Protein AF-A0A952WWU0-F1 (afdb_monomer_lite)

pLDDT: mean 81.64, std 14.76, range [42.09, 95.62]

Secondary structure (DSSP, 8-state):
-HHHHHHHHHHHHHSSTHHHHHHHHHHHHHHHHHHHHHT-STTHHHHHHTTHHHHHHHHHHHHHHHH-HHHHHHHHHHHHHHHHHHHHTTGGGHHHHHHHHHHHHHHHHHHHHHHHHHHHHHHHHHTHHHHHHHHHH-HHHHHHHHHHHHHHHHHTT----HHHHHHHHHHHHHHHHS-HHHHHHHHHHHHHHHHHHHHHHHHHHHHHHHTTS--HHHHHTTTHHHHHHHHHHHHHHTSPPTTT-HHHHHHHHHHHHHHHHHHHHHHHHHHHHHHHHTS----S------------

Radius of gyration: 35.06 Å; chains: 1; bounding box: 90×46×114 Å

Structure (mmCIF, N/CA/C/O backbone):
data_AF-A0A952WWU0-F1
#
_entry.id   AF-A0A952WWU0-F1
#
loop_
_atom_site.group_PDB
_atom_site.id
_atom_site.type_symbol
_atom_site.label_atom_id
_atom_site.label_alt_id
_atom_site.label_comp_id
_atom_site.label_asym_id
_atom_site.label_entity_id
_atom_site.label_seq_id
_atom_site.pdbx_PDB_ins_code
_atom_site.Cartn_x
_atom_site.Cartn_y
_atom_site.Cartn_z
_atom_site.occupancy
_atom_site.B_iso_or_equiv
_atom_site.auth_seq_id
_atom_site.auth_comp_id
_atom_site.auth_asym_id
_atom_site.auth_atom_id
_atom_site.pdbx_PDB_model_num
ATOM 1 N N . MET A 1 1 ? -39.129 -33.040 -3.782 1.00 52.41 1 MET A N 1
ATOM 2 C CA . MET A 1 1 ? -39.643 -32.487 -2.502 1.00 52.41 1 MET A CA 1
ATOM 3 C C . MET A 1 1 ? -38.581 -32.286 -1.411 1.00 52.41 1 MET A C 1
ATOM 5 O O . MET A 1 1 ? -38.713 -31.320 -0.677 1.00 52.41 1 MET A O 1
ATOM 9 N N . LYS A 1 2 ? -37.507 -33.092 -1.305 1.00 50.97 2 LYS A N 1
ATOM 10 C CA . LYS A 1 2 ? -36.464 -32.909 -0.261 1.00 50.97 2 LYS A CA 1
ATOM 11 C C . LYS A 1 2 ? -35.637 -31.607 -0.365 1.00 50.97 2 LYS A C 1
ATOM 13 O O . LYS A 1 2 ? -35.232 -31.078 0.661 1.00 50.97 2 LYS A O 1
ATOM 18 N N . LEU A 1 3 ? -35.445 -31.051 -1.568 1.00 48.84 3 LEU A N 1
ATOM 19 C CA . LEU A 1 3 ? -34.667 -29.813 -1.764 1.00 48.84 3 LEU A CA 1
ATOM 20 C C . LEU A 1 3 ? -35.380 -28.540 -1.262 1.00 48.84 3 LEU A C 1
ATOM 22 O O . LEU A 1 3 ? -34.723 -27.608 -0.815 1.00 48.84 3 LEU A O 1
ATOM 26 N N . ILE A 1 4 ? -36.717 -28.513 -1.289 1.00 59.34 4 ILE A N 1
ATOM 27 C CA . ILE A 1 4 ? -37.510 -27.346 -0.860 1.00 59.34 4 ILE A CA 1
ATOM 28 C C . ILE A 1 4 ? -37.516 -27.235 0.673 1.00 59.34 4 ILE A C 1
ATOM 30 O O . ILE A 1 4 ? -37.377 -26.143 1.212 1.00 59.34 4 ILE A O 1
ATOM 34 N N . TYR A 1 5 ? -37.561 -28.367 1.384 1.00 50.16 5 TYR A N 1
ATOM 35 C CA . TYR A 1 5 ? -37.477 -28.389 2.849 1.00 50.16 5 TYR A CA 1
ATOM 36 C C . TYR A 1 5 ? -36.107 -27.941 3.377 1.00 50.16 5 TYR A C 1
ATOM 38 O O . TYR A 1 5 ? -36.038 -27.250 4.390 1.00 50.16 5 TYR A O 1
ATOM 46 N N . MET A 1 6 ? -35.019 -28.284 2.681 1.00 44.66 6 MET A N 1
ATOM 47 C CA . MET A 1 6 ? -33.673 -27.878 3.094 1.00 44.66 6 MET A CA 1
ATOM 48 C C . MET A 1 6 ? -33.429 -26.376 2.859 1.00 44.66 6 MET A C 1
ATOM 50 O O . MET A 1 6 ? -32.801 -25.724 3.689 1.00 44.66 6 MET A O 1
ATOM 54 N N . LEU A 1 7 ? -33.999 -25.805 1.789 1.00 46.69 7 LEU A N 1
ATOM 55 C CA . LEU A 1 7 ? -33.936 -24.367 1.507 1.00 46.69 7 LEU A CA 1
ATOM 56 C C . LEU A 1 7 ? -34.760 -23.541 2.516 1.00 46.69 7 LEU A C 1
ATOM 58 O O . LEU A 1 7 ? -34.307 -22.488 2.957 1.00 46.69 7 LEU A O 1
ATOM 62 N N . CYS A 1 8 ? -35.928 -24.037 2.944 1.00 49.06 8 CYS A N 1
ATOM 63 C CA . CYS A 1 8 ? -36.735 -23.369 3.969 1.00 49.06 8 CYS A CA 1
ATOM 64 C C . CYS A 1 8 ? -36.059 -23.367 5.348 1.00 49.06 8 CYS A C 1
ATOM 66 O O . CYS A 1 8 ? -36.091 -22.335 6.008 1.00 49.06 8 CYS A O 1
ATOM 68 N N . ILE A 1 9 ? -35.394 -24.457 5.758 1.00 51.62 9 ILE A N 1
ATOM 69 C CA . ILE A 1 9 ? -34.707 -24.528 7.063 1.00 51.62 9 ILE A CA 1
ATOM 70 C C . ILE A 1 9 ? -33.517 -23.556 7.125 1.00 51.62 9 ILE A C 1
ATOM 72 O O . ILE A 1 9 ? -33.336 -22.878 8.138 1.00 51.62 9 ILE A O 1
ATOM 76 N N . VAL A 1 10 ? -32.753 -23.418 6.033 1.00 50.47 10 VAL A N 1
ATOM 77 C CA . VAL A 1 10 ? -31.630 -22.466 5.952 1.00 50.47 10 VAL A CA 1
ATOM 78 C C . VAL A 1 10 ? -32.121 -21.011 5.929 1.00 50.47 10 VAL A C 1
ATOM 80 O O . VAL A 1 10 ? -31.519 -20.165 6.588 1.00 50.47 10 VAL A O 1
ATOM 83 N N . LEU A 1 11 ? -33.249 -20.712 5.267 1.00 45.00 11 LEU A N 1
ATOM 84 C CA . LEU A 1 11 ? -33.836 -19.364 5.302 1.00 45.00 11 LEU A CA 1
ATOM 85 C C . LEU A 1 11 ? -34.425 -18.995 6.674 1.00 45.00 11 LEU A C 1
ATOM 87 O O . LEU A 1 11 ? -34.313 -17.841 7.084 1.00 45.00 11 LEU A O 1
ATOM 91 N N . SER A 1 12 ? -35.005 -19.942 7.417 1.00 42.09 12 SER A N 1
ATOM 92 C CA . SER A 1 12 ? -35.522 -19.663 8.767 1.00 42.09 12 SER A CA 1
ATOM 93 C C . SER A 1 12 ? -34.429 -19.511 9.833 1.00 42.09 12 SER A C 1
ATOM 95 O O . SER A 1 12 ? -34.667 -18.848 10.841 1.00 42.09 12 SER A O 1
ATOM 97 N N . LEU A 1 13 ? -33.220 -20.049 9.618 1.00 44.47 13 LEU A N 1
ATOM 98 C CA . LEU A 1 13 ? -32.101 -19.860 10.554 1.00 44.47 13 LEU A CA 1
ATOM 99 C C . LEU A 1 13 ? -31.456 -18.467 10.453 1.00 44.47 13 LEU A C 1
ATOM 101 O O . LEU A 1 13 ? -30.936 -17.965 11.446 1.00 44.47 13 LEU A O 1
ATOM 105 N N . ALA A 1 14 ? -31.526 -17.808 9.292 1.00 46.69 14 ALA A N 1
ATOM 106 C CA . ALA A 1 14 ? -30.960 -16.469 9.109 1.00 46.69 14 ALA A CA 1
ATOM 107 C C . ALA A 1 14 ? -31.788 -15.358 9.790 1.00 46.69 14 ALA A C 1
ATOM 109 O O . ALA A 1 14 ? -31.247 -14.310 10.136 1.00 46.69 14 ALA A O 1
ATOM 110 N N . ALA A 1 15 ? -33.084 -15.585 10.032 1.00 46.72 15 ALA A N 1
ATOM 111 C CA . ALA A 1 15 ? -33.979 -14.588 10.626 1.00 46.72 15 ALA A CA 1
ATOM 112 C C . ALA A 1 15 ? -33.987 -14.580 12.171 1.00 46.72 15 ALA A C 1
ATOM 114 O O . ALA A 1 15 ? -34.469 -13.624 12.774 1.00 46.72 15 ALA A O 1
ATOM 115 N N . ALA A 1 16 ? -33.442 -15.614 12.824 1.00 45.78 16 ALA A N 1
ATOM 116 C CA . ALA A 1 16 ? -33.457 -15.752 14.287 1.00 45.78 16 ALA A CA 1
ATOM 117 C C . ALA A 1 16 ? -32.204 -15.191 14.996 1.00 45.78 16 ALA A C 1
ATOM 119 O O . ALA A 1 16 ? -32.162 -15.131 16.224 1.00 45.78 16 ALA A O 1
ATOM 120 N N . ALA A 1 17 ? -31.191 -14.740 14.248 1.00 49.94 17 ALA A N 1
ATOM 121 C CA . ALA A 1 17 ? -29.927 -14.267 14.811 1.00 49.94 17 ALA A CA 1
ATOM 122 C C . ALA A 1 17 ? -29.954 -12.918 15.578 1.00 49.94 17 ALA A C 1
ATOM 124 O O . ALA A 1 17 ? -29.130 -12.766 16.479 1.00 49.94 17 ALA A O 1
ATOM 125 N N . PRO A 1 18 ? -30.835 -11.923 15.323 1.00 51.84 18 PRO A N 1
ATOM 126 C CA . PRO A 1 18 ? -30.617 -10.593 15.905 1.00 51.84 18 PRO A CA 1
ATOM 127 C C . PRO A 1 18 ? -30.972 -10.488 17.399 1.00 51.84 18 PRO A C 1
ATOM 129 O O . PRO A 1 18 ? -30.470 -9.594 18.079 1.00 51.84 18 PRO A O 1
ATOM 132 N N . ALA A 1 19 ? -31.795 -11.391 17.944 1.00 53.88 19 ALA A N 1
ATOM 133 C CA . ALA A 1 19 ? -32.310 -11.250 19.310 1.00 53.88 19 ALA A CA 1
ATOM 134 C C . ALA A 1 19 ? -31.299 -11.639 20.408 1.00 53.88 19 ALA A C 1
ATOM 136 O O . ALA A 1 19 ? -31.341 -11.079 21.501 1.00 53.88 19 ALA A O 1
ATOM 137 N N . GLN A 1 20 ? -30.366 -12.558 20.133 1.00 53.44 20 GLN A N 1
ATOM 138 C CA . GLN A 1 20 ? -29.369 -13.001 21.124 1.00 53.44 20 GLN A CA 1
ATOM 139 C C . GLN A 1 20 ? -28.053 -12.209 21.070 1.00 53.44 20 GLN A C 1
ATOM 141 O O . GLN A 1 20 ? -27.262 -12.262 22.008 1.00 53.44 20 GLN A O 1
ATOM 146 N N . VAL A 1 21 ? -27.824 -11.426 20.012 1.00 55.47 21 VAL A N 1
ATOM 147 C CA . VAL A 1 21 ? -26.591 -10.634 19.845 1.00 55.47 21 VAL A CA 1
ATOM 148 C C . VAL A 1 21 ? -26.599 -9.378 20.724 1.00 55.47 21 VAL A C 1
ATOM 150 O O . VAL A 1 21 ? -25.548 -8.949 21.197 1.00 55.47 21 VAL A O 1
ATOM 153 N N . ALA A 1 22 ? -27.776 -8.811 21.004 1.00 59.28 22 ALA A N 1
ATOM 154 C CA . ALA A 1 22 ? -27.916 -7.575 21.773 1.00 59.28 22 ALA A CA 1
ATOM 155 C C . ALA A 1 22 ? -27.369 -7.643 23.220 1.00 59.28 22 ALA A C 1
ATOM 157 O O . ALA A 1 22 ? -26.571 -6.773 23.571 1.00 59.28 22 ALA A O 1
ATOM 158 N N . PRO A 1 23 ? -27.719 -8.636 24.069 1.00 65.62 23 PRO A N 1
ATOM 159 C CA . PRO A 1 23 ? -27.190 -8.693 25.437 1.00 65.62 23 PRO A CA 1
ATOM 160 C C . PRO A 1 23 ? -25.682 -8.985 25.472 1.00 65.62 23 PRO A C 1
ATOM 162 O O . PRO A 1 23 ? -24.961 -8.414 26.284 1.00 65.62 23 PRO A O 1
ATOM 165 N N . ILE A 1 24 ? -25.191 -9.800 24.536 1.00 61.09 24 ILE A N 1
ATOM 166 C CA . ILE A 1 24 ? -23.779 -10.191 24.445 1.00 61.09 24 ILE A CA 1
ATOM 167 C C . ILE A 1 24 ? -22.898 -9.006 24.017 1.00 61.09 24 ILE A C 1
ATOM 169 O O . ILE A 1 24 ? -21.803 -8.817 24.547 1.00 61.09 24 ILE A O 1
ATOM 173 N N . ALA A 1 25 ? -23.371 -8.181 23.077 1.00 68.81 25 ALA A N 1
ATOM 174 C CA . ALA A 1 25 ? -22.677 -6.959 22.671 1.00 68.81 25 ALA A CA 1
ATOM 175 C C . ALA A 1 25 ? -22.622 -5.929 23.809 1.00 68.81 25 ALA A C 1
ATOM 177 O O . ALA A 1 25 ? -21.636 -5.210 23.955 1.00 68.81 25 ALA A O 1
ATOM 178 N N . ARG A 1 26 ? -23.671 -5.896 24.633 1.00 76.38 26 ARG A N 1
ATOM 179 C CA . ARG A 1 26 ? -23.854 -4.937 25.717 1.00 76.38 26 ARG A CA 1
ATOM 180 C C . ARG A 1 26 ? -22.872 -5.150 26.878 1.00 76.38 26 ARG A C 1
ATOM 182 O O . ARG A 1 26 ? -22.314 -4.172 27.373 1.00 76.38 26 ARG A O 1
ATOM 189 N N . GLU A 1 27 ? -22.661 -6.399 27.286 1.00 80.50 27 GLU A N 1
ATOM 190 C CA . GLU A 1 27 ? -21.691 -6.781 28.327 1.00 80.50 27 GLU A CA 1
ATOM 191 C C . GLU A 1 27 ? -20.248 -6.602 27.833 1.00 80.50 27 GLU A C 1
ATOM 193 O O . GLU A 1 27 ? -19.427 -5.980 28.504 1.00 80.50 27 GLU A O 1
ATOM 198 N N . ALA A 1 28 ? -19.967 -7.019 26.592 1.00 73.88 28 ALA A N 1
ATOM 199 C CA . ALA A 1 28 ? -18.662 -6.818 25.963 1.00 73.88 28 ALA A CA 1
ATOM 200 C C . ALA A 1 28 ? -18.290 -5.331 25.845 1.00 73.88 28 ALA A C 1
ATOM 202 O O . ALA A 1 28 ? -17.144 -4.953 26.088 1.00 73.88 28 ALA A O 1
ATOM 203 N N . ALA A 1 29 ? -19.255 -4.476 25.489 1.00 78.12 29 ALA A N 1
ATOM 204 C CA . ALA A 1 29 ? -19.054 -3.033 25.436 1.00 78.12 29 ALA A CA 1
ATOM 205 C C . ALA A 1 29 ? -18.740 -2.454 26.822 1.00 78.12 29 ALA A C 1
ATOM 207 O O . ALA A 1 29 ? -17.862 -1.602 26.936 1.00 78.12 29 ALA A O 1
ATOM 208 N N . GLU A 1 30 ? -19.404 -2.922 27.884 1.00 84.69 30 GLU A N 1
ATOM 209 C CA . GLU A 1 30 ? -19.116 -2.474 29.250 1.00 84.69 30 GLU A CA 1
ATOM 210 C C . GLU A 1 30 ? -17.715 -2.877 29.713 1.00 84.69 30 GLU A C 1
ATOM 212 O O . GLU A 1 30 ? -16.991 -2.009 30.204 1.00 84.69 30 GLU A O 1
ATOM 217 N N . GLU A 1 31 ? -17.298 -4.125 29.478 1.00 84.56 31 GLU A N 1
ATOM 218 C CA . GLU A 1 31 ? -15.932 -4.579 29.770 1.00 84.56 31 GLU A CA 1
ATOM 219 C C . GLU A 1 31 ? -14.884 -3.768 28.999 1.00 84.56 31 GLU A C 1
ATOM 221 O O . GLU A 1 31 ? -13.850 -3.389 29.549 1.00 84.56 31 GLU A O 1
ATOM 226 N N . LEU A 1 32 ? -15.147 -3.470 27.723 1.00 76.81 32 LEU A N 1
ATOM 227 C CA . LEU A 1 32 ? -14.239 -2.707 26.868 1.00 76.81 32 LEU A CA 1
ATOM 228 C C . LEU A 1 32 ? -14.098 -1.257 27.323 1.00 76.81 32 LEU A C 1
ATOM 230 O O . LEU A 1 32 ? -12.991 -0.718 27.335 1.00 76.81 32 LEU A O 1
ATOM 234 N N . ILE A 1 33 ? -15.196 -0.625 27.733 1.00 80.56 33 ILE A N 1
ATOM 235 C CA . ILE A 1 33 ? -15.154 0.734 28.277 1.00 80.56 33 ILE A CA 1
ATOM 236 C C . ILE A 1 33 ? -14.480 0.748 29.638 1.00 80.56 33 ILE A C 1
ATOM 238 O O . ILE A 1 33 ? -13.691 1.647 29.915 1.00 80.56 33 ILE A O 1
ATOM 242 N N . GLU A 1 34 ? -14.755 -0.237 30.486 1.00 85.69 34 GLU A N 1
ATOM 243 C CA . GLU A 1 34 ? -14.089 -0.341 31.776 1.00 85.69 34 GLU A CA 1
ATOM 244 C C . GLU A 1 34 ? -12.584 -0.558 31.603 1.00 85.69 34 GLU A C 1
ATOM 246 O O . GLU A 1 34 ? -11.791 0.097 32.277 1.00 85.69 34 GLU A O 1
ATOM 251 N N . TRP A 1 35 ? -12.175 -1.381 30.635 1.00 83.38 35 TRP A N 1
ATOM 252 C CA . TRP A 1 35 ? -10.778 -1.513 30.240 1.00 83.38 35 TRP A CA 1
ATOM 253 C C . TRP A 1 35 ? -10.190 -0.172 29.767 1.00 83.38 35 TRP A C 1
ATOM 255 O O . TRP A 1 35 ? -9.136 0.223 30.263 1.00 83.38 35 TRP A O 1
ATOM 265 N N . MET A 1 36 ? -10.884 0.573 28.892 1.00 78.12 36 MET A N 1
ATOM 266 C CA . MET A 1 36 ? -10.443 1.900 28.423 1.00 78.12 36 MET A CA 1
ATOM 267 C C . MET A 1 36 ? -10.285 2.908 29.572 1.00 78.12 36 MET A C 1
ATOM 269 O O . MET A 1 36 ? -9.316 3.664 29.601 1.00 78.12 36 MET A O 1
ATOM 273 N N . LEU A 1 37 ? -11.208 2.906 30.537 1.00 81.81 37 LEU A N 1
ATOM 274 C CA . LEU A 1 37 ? -11.159 3.777 31.713 1.00 81.81 37 LEU A CA 1
ATOM 275 C C . LEU A 1 37 ? -10.029 3.377 32.673 1.00 81.81 37 LEU A C 1
ATOM 277 O O . LEU A 1 37 ? -9.351 4.250 33.213 1.00 81.81 37 LEU A O 1
ATOM 281 N N . ARG A 1 38 ? -9.784 2.070 32.852 1.00 85.50 38 ARG A N 1
ATOM 282 C CA . ARG A 1 38 ? -8.684 1.544 33.680 1.00 85.50 38 ARG A CA 1
ATOM 283 C C . ARG A 1 38 ? -7.304 1.848 33.105 1.00 85.50 38 ARG A C 1
ATOM 285 O O . ARG A 1 38 ? -6.360 1.953 33.879 1.00 85.50 38 ARG A O 1
ATOM 292 N N . GLN A 1 39 ? -7.177 2.017 31.788 1.00 81.25 39 GLN A N 1
ATOM 293 C CA . GLN A 1 39 ? -5.907 2.416 31.171 1.00 81.25 39 GLN A CA 1
ATOM 294 C C . GLN A 1 39 ? -5.469 3.849 31.538 1.00 81.25 39 GLN A C 1
ATOM 296 O O . GLN A 1 39 ? -4.306 4.160 31.330 1.00 81.25 39 GLN A O 1
ATOM 301 N N . GLY A 1 40 ? -6.340 4.672 32.152 1.00 57.53 40 GLY A N 1
ATOM 302 C CA . GLY A 1 40 ? -5.988 5.897 32.889 1.00 57.53 40 GLY A CA 1
ATOM 303 C C . GLY A 1 40 ? -5.392 7.048 32.060 1.00 57.53 40 GLY A C 1
ATOM 304 O O . GLY A 1 40 ? -4.390 6.889 31.381 1.00 57.53 40 GLY A O 1
ATOM 305 N N . GLY A 1 41 ? -5.969 8.255 32.156 1.00 65.00 41 GLY A N 1
ATOM 306 C CA . GLY A 1 41 ? -5.396 9.526 31.662 1.00 65.00 41 GLY A CA 1
ATOM 307 C C . GLY A 1 41 ? -5.274 9.681 30.137 1.00 65.00 41 GLY A C 1
ATOM 308 O O . GLY A 1 41 ? -5.856 10.600 29.573 1.00 65.00 41 GLY A O 1
ATOM 309 N N . ALA A 1 42 ? -4.584 8.766 29.455 1.00 69.75 42 ALA A N 1
ATOM 310 C CA . ALA A 1 42 ? -4.293 8.808 28.020 1.00 69.75 42 ALA A CA 1
ATOM 311 C C . ALA A 1 42 ? -5.538 8.685 27.123 1.00 69.75 42 ALA A C 1
ATOM 313 O O . ALA A 1 42 ? -5.507 9.087 25.965 1.00 69.75 42 ALA A O 1
ATOM 314 N N . HIS A 1 43 ? -6.633 8.132 27.651 1.00 73.62 43 HIS A N 1
ATOM 315 C CA . HIS A 1 43 ? -7.867 7.880 26.899 1.00 73.62 43 HIS A CA 1
ATOM 316 C C . HIS A 1 43 ? -9.096 8.599 27.463 1.00 73.62 43 HIS A C 1
ATOM 318 O O . HIS A 1 43 ? -10.173 8.512 26.876 1.00 73.62 43 HIS A O 1
ATOM 324 N N . ALA A 1 44 ? -8.961 9.318 28.582 1.00 76.38 44 ALA A N 1
ATOM 325 C CA . ALA A 1 44 ? -10.090 9.981 29.233 1.00 76.38 44 ALA A CA 1
ATOM 326 C C . ALA A 1 44 ? -10.696 11.081 28.345 1.00 76.38 44 ALA A C 1
ATOM 328 O O . ALA A 1 44 ? -11.915 11.124 28.167 1.00 76.38 44 ALA A O 1
ATOM 329 N N . ASP A 1 45 ? -9.849 11.902 27.718 1.00 82.00 45 ASP A N 1
ATOM 330 C CA . ASP A 1 45 ? -10.283 12.967 26.806 1.00 82.00 45 ASP A CA 1
ATOM 331 C C . ASP A 1 45 ? -10.943 12.414 25.538 1.00 82.00 45 ASP A C 1
ATOM 333 O O . ASP A 1 45 ? -11.941 12.955 25.061 1.00 82.00 45 ASP A O 1
ATOM 337 N N . ASP A 1 46 ? -10.436 11.305 25.001 1.00 79.19 46 ASP A N 1
ATOM 338 C CA . ASP A 1 46 ? -11.009 10.674 23.811 1.00 79.19 46 ASP A CA 1
ATOM 339 C C . ASP A 1 46 ? -12.361 10.016 24.107 1.00 79.19 46 ASP A C 1
ATOM 341 O O . ASP A 1 46 ? -13.291 10.124 23.306 1.00 79.19 46 ASP A O 1
ATOM 345 N N . VAL A 1 47 ? -12.516 9.396 25.281 1.00 79.38 47 VAL A N 1
ATOM 346 C CA . VAL A 1 47 ? -13.817 8.892 25.744 1.00 79.38 47 VAL A CA 1
ATOM 347 C C . VAL A 1 47 ? -14.789 10.051 25.971 1.00 79.38 47 VAL A C 1
ATOM 349 O O . VAL A 1 47 ? -15.949 9.956 25.576 1.00 79.38 47 VAL A O 1
ATOM 352 N N . ALA A 1 48 ? -14.340 11.175 26.536 1.00 82.81 48 ALA A N 1
ATOM 353 C CA . ALA A 1 48 ? -15.174 12.369 26.670 1.00 82.81 48 ALA A CA 1
ATOM 354 C C . ALA A 1 48 ? -15.630 12.900 25.298 1.00 82.81 48 ALA A C 1
ATOM 356 O O . ALA A 1 48 ? -16.812 13.192 25.114 1.00 82.81 48 ALA A O 1
ATOM 357 N N . ARG A 1 49 ? -14.733 12.930 24.301 1.00 83.94 49 ARG A N 1
ATOM 358 C CA . ARG A 1 49 ? -15.051 13.307 22.909 1.00 83.94 49 ARG A CA 1
ATOM 359 C C . ARG A 1 49 ? -16.030 12.357 22.223 1.00 83.94 49 ARG A C 1
ATOM 361 O O . ARG A 1 49 ? -16.738 12.785 21.318 1.00 83.94 49 ARG A O 1
ATOM 368 N N . LEU A 1 50 ? -16.089 11.099 22.650 1.00 82.94 50 LEU A N 1
ATOM 369 C CA . LEU A 1 50 ? -17.080 10.125 22.193 1.00 82.94 50 LEU A CA 1
ATOM 370 C C . LEU A 1 50 ? -18.454 10.298 22.859 1.00 82.94 50 LEU A C 1
ATOM 372 O O . LEU A 1 50 ? -19.349 9.512 22.574 1.00 82.94 50 LEU A O 1
ATOM 376 N N . GLY A 1 51 ? -18.649 11.297 23.726 1.00 86.56 51 GLY A N 1
ATOM 377 C CA . GLY A 1 51 ? -19.879 11.461 24.508 1.00 86.56 51 GLY A CA 1
ATOM 378 C C . GLY A 1 51 ? -19.839 10.724 25.849 1.00 86.56 51 GLY A C 1
ATOM 379 O O . GLY A 1 51 ? -20.878 10.344 26.388 1.00 86.56 51 GLY A O 1
ATOM 380 N N . GLY A 1 52 ? -18.640 10.485 26.385 1.00 86.50 52 GLY A N 1
ATOM 381 C CA . GLY A 1 52 ? -18.428 9.794 27.650 1.00 86.50 52 GLY A CA 1
ATOM 382 C C . GLY A 1 52 ? -18.711 8.292 27.565 1.00 86.50 52 GLY A C 1
ATOM 383 O O . GLY A 1 52 ? -18.649 7.669 26.506 1.00 86.50 52 GLY A O 1
ATOM 384 N N . ARG A 1 53 ? -19.037 7.690 28.714 1.00 85.25 53 ARG A N 1
ATOM 385 C CA . ARG A 1 53 ? -19.291 6.244 28.831 1.00 85.25 53 ARG A CA 1
ATOM 386 C C . ARG A 1 53 ? -20.483 5.782 27.985 1.00 85.25 53 ARG A C 1
ATOM 388 O O . ARG A 1 53 ? -20.424 4.698 27.415 1.00 85.25 53 ARG A O 1
ATOM 395 N N . SER A 1 54 ? -21.546 6.581 27.889 1.00 86.81 54 SER A N 1
ATOM 396 C CA . SER A 1 54 ? -22.732 6.248 27.090 1.00 86.81 54 SER A CA 1
ATOM 397 C C . SER A 1 54 ? -22.441 6.269 25.592 1.00 86.81 54 SER A C 1
ATOM 399 O O . SER A 1 54 ? -22.778 5.310 24.907 1.00 86.81 54 SER A O 1
ATOM 401 N N . GLY A 1 55 ? -21.768 7.307 25.089 1.00 86.75 55 GLY A N 1
ATOM 402 C CA . GLY A 1 55 ? -21.462 7.396 23.662 1.00 86.75 55 GLY A CA 1
ATOM 403 C C . GLY A 1 55 ? -20.374 6.412 23.210 1.00 86.75 55 GLY A C 1
ATOM 404 O O . GLY A 1 55 ? -20.483 5.829 22.133 1.00 86.75 55 GLY A O 1
ATOM 405 N N . ALA A 1 56 ? -19.384 6.113 24.063 1.00 86.06 56 ALA A N 1
ATOM 406 C CA . ALA A 1 56 ? -18.425 5.036 23.798 1.00 86.06 56 ALA A CA 1
ATOM 407 C C . ALA A 1 56 ? -19.113 3.661 23.720 1.00 86.06 56 ALA A C 1
ATOM 409 O O . ALA A 1 56 ? -18.795 2.862 22.841 1.00 86.06 56 ALA A O 1
ATOM 410 N N . ARG A 1 57 ? -20.089 3.397 24.599 1.00 88.88 57 ARG A N 1
ATOM 411 C CA . ARG A 1 57 ? -20.905 2.174 24.565 1.00 88.88 57 ARG A CA 1
ATOM 412 C C . ARG A 1 57 ? -21.684 2.049 23.274 1.00 88.88 57 ARG A C 1
ATOM 414 O O . ARG A 1 57 ? -21.600 1.016 22.622 1.00 88.88 57 ARG A O 1
ATOM 421 N N . GLU A 1 58 ? -22.412 3.096 22.916 1.00 90.44 58 GLU A N 1
ATOM 422 C CA . GLU A 1 58 ? -23.191 3.134 21.685 1.00 90.44 58 GLU A CA 1
ATOM 423 C C . GLU A 1 58 ? -22.294 2.888 20.469 1.00 90.44 58 GLU A C 1
ATOM 425 O O . GLU A 1 58 ? -22.605 2.029 19.652 1.00 90.44 58 GLU A O 1
ATOM 430 N N . ALA A 1 59 ? -21.126 3.533 20.403 1.00 89.25 59 ALA A N 1
ATOM 431 C CA . ALA A 1 59 ? -20.179 3.340 19.310 1.00 89.25 59 ALA A CA 1
ATOM 432 C C . ALA A 1 59 ? -19.645 1.89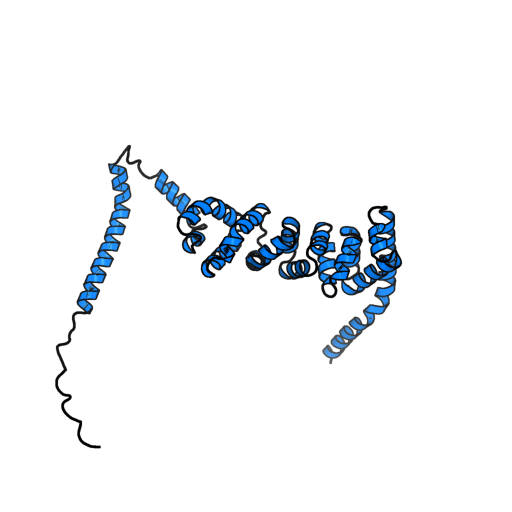8 19.222 1.00 89.25 59 ALA A C 1
ATOM 434 O O . ALA A 1 59 ? -19.540 1.353 18.122 1.00 89.25 59 ALA A O 1
ATOM 435 N N . VAL A 1 60 ? -19.325 1.254 20.352 1.00 89.75 60 VAL A N 1
ATOM 436 C CA . VAL A 1 60 ? -18.898 -0.159 20.361 1.00 89.75 60 VAL A CA 1
ATOM 437 C C . VAL A 1 60 ? -20.049 -1.085 19.968 1.00 89.75 60 VAL A C 1
ATOM 439 O O . VAL A 1 60 ? -19.834 -2.016 19.196 1.00 89.75 60 VAL A O 1
ATOM 442 N N . GLU A 1 61 ? -21.267 -0.841 20.455 1.00 89.88 61 GLU A N 1
ATOM 443 C CA . GLU A 1 61 ? -22.448 -1.638 20.110 1.00 89.88 61 GLU A CA 1
ATOM 444 C C . GLU A 1 61 ? -22.821 -1.498 18.624 1.00 89.88 61 GLU A C 1
ATOM 446 O O . GLU A 1 61 ? -23.096 -2.503 17.967 1.00 89.88 61 GLU A O 1
ATOM 451 N N . GLU A 1 62 ? -22.805 -0.281 18.074 1.00 90.56 62 GLU A N 1
ATOM 452 C CA . GLU A 1 62 ? -22.993 -0.021 16.640 1.00 90.56 62 GLU A CA 1
ATOM 453 C C . GLU A 1 62 ? -21.932 -0.746 15.814 1.00 90.56 62 GLU A C 1
ATOM 455 O O . GLU A 1 62 ? -22.259 -1.470 14.870 1.00 90.56 62 GLU A O 1
ATOM 460 N N . LEU A 1 63 ? -20.663 -0.621 16.207 1.00 90.50 63 LEU A N 1
ATOM 461 C CA . LEU A 1 63 ? -19.576 -1.275 15.499 1.00 90.50 63 LEU A CA 1
ATOM 462 C C . LEU A 1 63 ? -19.680 -2.801 15.574 1.00 90.50 63 LEU A C 1
ATOM 464 O O . LEU A 1 63 ? -19.477 -3.474 14.569 1.00 90.50 63 LEU A O 1
ATOM 468 N N . ALA A 1 64 ? -20.038 -3.362 16.728 1.00 90.31 64 ALA A N 1
ATOM 469 C CA . ALA A 1 64 ? -20.214 -4.800 16.894 1.00 90.31 64 ALA A CA 1
ATOM 470 C C . ALA A 1 64 ? -21.366 -5.348 16.037 1.00 90.31 64 ALA A C 1
ATOM 472 O O . ALA A 1 64 ? -21.261 -6.465 15.531 1.00 90.31 64 ALA A O 1
ATOM 473 N N . LYS A 1 65 ? -22.439 -4.570 15.828 1.00 89.94 65 LYS A N 1
ATOM 474 C CA . LYS A 1 65 ? -23.544 -4.938 14.923 1.00 89.94 65 LYS A CA 1
ATOM 475 C C . LYS A 1 65 ? -23.107 -4.976 13.459 1.00 89.94 65 LYS A C 1
ATOM 477 O O . LYS A 1 65 ? -23.568 -5.834 12.716 1.00 89.94 65 LYS A O 1
ATOM 482 N N . VAL A 1 66 ? -22.246 -4.043 13.052 1.00 90.75 66 VAL A N 1
ATOM 483 C CA . VAL A 1 66 ? -21.862 -3.841 11.646 1.00 90.75 66 VAL A CA 1
ATOM 484 C C . VAL A 1 66 ? -20.637 -4.676 11.249 1.00 90.75 66 VAL A C 1
ATOM 486 O O . VAL A 1 66 ? -20.627 -5.290 10.187 1.00 90.75 66 VAL A O 1
ATOM 489 N N . ALA A 1 67 ? -19.616 -4.731 12.103 1.00 89.19 67 ALA A N 1
ATOM 490 C CA . ALA A 1 67 ? -18.330 -5.383 11.841 1.00 89.19 67 ALA A CA 1
ATOM 491 C C . ALA A 1 67 ? -18.144 -6.719 12.587 1.00 89.19 67 ALA A C 1
ATOM 493 O O . ALA A 1 67 ? -17.186 -7.445 12.323 1.00 89.19 67 ALA A O 1
ATOM 494 N N . GLY A 1 68 ? -19.041 -7.050 13.519 1.00 90.62 68 GLY A N 1
ATOM 495 C CA . GLY A 1 68 ? -18.916 -8.205 14.404 1.00 90.62 68 GLY A CA 1
ATOM 496 C C . GLY A 1 68 ? -18.151 -7.898 15.696 1.00 90.62 68 GLY A C 1
ATOM 497 O O . GLY A 1 68 ? -17.348 -6.964 15.779 1.00 90.62 68 GLY A O 1
ATOM 498 N N . ARG A 1 69 ? -18.399 -8.715 16.729 1.00 88.75 69 ARG A N 1
ATOM 499 C CA . ARG A 1 69 ? -17.825 -8.541 18.076 1.00 88.75 69 ARG A CA 1
ATOM 500 C C . ARG A 1 69 ? -16.296 -8.550 18.070 1.00 88.75 69 ARG A C 1
ATOM 502 O O . ARG A 1 69 ? -15.689 -7.677 18.678 1.00 88.75 69 ARG A O 1
ATOM 509 N N . GLU A 1 70 ? -15.684 -9.503 17.370 1.00 89.62 70 GLU A N 1
ATOM 510 C CA . GLU A 1 70 ? -14.222 -9.652 17.331 1.00 89.62 70 GLU A CA 1
ATOM 511 C C . GLU A 1 70 ? -13.532 -8.436 16.701 1.00 89.62 70 GLU A C 1
ATOM 513 O O . GLU A 1 70 ? -12.500 -7.979 17.192 1.00 89.62 70 GLU A O 1
ATOM 518 N N . ALA A 1 71 ? -14.122 -7.868 15.644 1.00 89.88 71 ALA A N 1
ATOM 519 C CA . ALA A 1 71 ? -13.591 -6.672 15.003 1.00 89.88 71 ALA A CA 1
ATOM 520 C C . ALA A 1 71 ? -13.719 -5.448 15.920 1.00 89.88 71 ALA A C 1
ATOM 522 O O . ALA A 1 71 ? -12.755 -4.701 16.070 1.00 89.88 71 ALA A O 1
ATOM 523 N N . ALA A 1 72 ? -14.869 -5.269 16.580 1.00 90.12 72 ALA A N 1
ATOM 524 C CA . ALA A 1 72 ? -15.077 -4.180 17.534 1.00 90.12 72 ALA A CA 1
ATOM 525 C C . ALA A 1 72 ? -14.115 -4.268 18.734 1.00 90.12 72 ALA A C 1
ATOM 527 O O . ALA A 1 72 ? -13.491 -3.274 19.110 1.00 90.12 72 ALA A O 1
ATOM 528 N N . GLU A 1 73 ? -13.926 -5.467 19.288 1.00 90.19 73 GLU A N 1
ATOM 529 C CA . GLU A 1 73 ? -12.947 -5.721 20.347 1.00 90.19 73 GLU A CA 1
ATOM 530 C C . GLU A 1 73 ? -11.518 -5.433 19.871 1.00 90.19 73 GLU A C 1
ATOM 532 O O . GLU A 1 73 ? -10.752 -4.771 20.573 1.00 90.19 73 GLU A O 1
ATOM 537 N N . GLY A 1 74 ? -11.170 -5.869 18.657 1.00 90.56 74 GLY A N 1
ATOM 538 C CA . GLY A 1 74 ? -9.882 -5.588 18.030 1.00 90.56 74 GLY A CA 1
ATOM 539 C C . GLY A 1 74 ? -9.625 -4.092 17.854 1.00 90.56 74 GLY A C 1
ATOM 540 O O . GLY A 1 74 ? -8.532 -3.625 18.173 1.00 90.56 74 GLY A O 1
ATOM 541 N N . VAL A 1 75 ? -10.633 -3.329 17.420 1.00 92.00 75 VAL A N 1
ATOM 542 C CA . VAL A 1 75 ? -10.552 -1.867 17.276 1.00 92.00 75 VAL A CA 1
ATOM 543 C C . VAL A 1 75 ? -10.266 -1.200 18.611 1.00 92.00 75 VAL A C 1
ATOM 545 O O . VAL A 1 75 ? -9.327 -0.416 18.716 1.00 92.00 75 VAL A O 1
ATOM 548 N N . VAL A 1 76 ? -11.023 -1.540 19.650 1.00 89.56 76 VAL A N 1
ATOM 549 C CA . VAL A 1 76 ? -10.857 -0.911 20.962 1.00 89.56 76 VAL A CA 1
ATOM 550 C C . VAL A 1 76 ? -9.539 -1.320 21.619 1.00 89.56 76 VAL A C 1
ATOM 552 O O . VAL A 1 76 ? -8.805 -0.456 22.090 1.00 89.56 76 VAL A O 1
ATOM 555 N N . ARG A 1 77 ? -9.202 -2.616 21.635 1.00 89.69 77 ARG A N 1
ATOM 556 C CA . ARG A 1 77 ? -8.001 -3.106 22.331 1.00 89.69 77 ARG A CA 1
ATOM 557 C C . ARG A 1 77 ? -6.703 -2.758 21.613 1.00 89.69 77 ARG A C 1
ATOM 559 O O . ARG A 1 77 ? -5.695 -2.545 22.278 1.00 89.69 77 ARG A O 1
ATOM 566 N N . ARG A 1 78 ? -6.696 -2.745 20.274 1.00 90.50 78 ARG A N 1
ATOM 567 C CA . ARG A 1 78 ? -5.472 -2.517 19.481 1.00 90.50 78 ARG A CA 1
ATOM 568 C C . ARG A 1 78 ? -5.350 -1.094 18.941 1.00 90.50 78 ARG A C 1
ATOM 570 O O . ARG A 1 78 ? -4.230 -0.661 18.686 1.00 90.50 78 ARG A O 1
ATOM 577 N N . GLY A 1 79 ? -6.468 -0.399 18.732 1.00 86.31 79 GLY A N 1
ATOM 578 C CA . GLY A 1 79 ? -6.498 0.960 18.184 1.00 86.31 79 GLY A CA 1
ATOM 579 C C . GLY A 1 79 ? -6.955 2.044 19.161 1.00 86.31 79 GLY A C 1
ATOM 580 O O . GLY A 1 79 ? -6.650 3.219 18.959 1.00 86.31 79 GLY A O 1
ATOM 581 N N . GLY A 1 80 ? -7.649 1.675 20.237 1.00 88.19 80 GLY A N 1
ATOM 582 C CA . GLY A 1 80 ? -8.131 2.617 21.241 1.00 88.19 80 GLY A CA 1
ATOM 583 C C . GLY A 1 80 ? -9.345 3.450 20.792 1.00 88.19 80 GLY A C 1
ATOM 584 O O . GLY A 1 80 ? -9.916 3.236 19.717 1.00 88.19 80 GLY A O 1
ATOM 585 N N . PRO A 1 81 ? -9.766 4.425 21.615 1.00 85.69 81 PRO A N 1
ATOM 586 C CA . PRO A 1 81 ? -10.977 5.214 21.369 1.00 85.69 81 PRO A CA 1
ATOM 587 C C . PRO A 1 81 ? -10.877 6.111 20.127 1.00 85.69 81 PRO A C 1
ATOM 589 O O . PRO A 1 81 ? -11.866 6.293 19.414 1.00 85.69 81 PRO A O 1
ATOM 592 N N . GLY A 1 82 ? -9.680 6.608 19.801 1.00 87.50 82 GLY A N 1
ATOM 593 C CA . GLY A 1 82 ? -9.448 7.337 18.555 1.00 87.50 82 GLY A CA 1
ATOM 594 C C . GLY A 1 82 ? -9.688 6.480 17.306 1.00 87.50 82 GLY A C 1
ATOM 595 O O . GLY A 1 82 ? -10.181 6.995 16.304 1.00 87.50 82 GLY A O 1
ATOM 596 N N . ALA A 1 83 ? -9.369 5.180 17.343 1.00 90.94 83 ALA A N 1
ATOM 597 C CA . ALA A 1 83 ? -9.663 4.267 16.238 1.00 90.94 83 ALA A CA 1
ATOM 598 C C . ALA A 1 83 ? -11.165 4.002 16.116 1.00 90.94 83 ALA A C 1
ATOM 600 O O . ALA A 1 83 ? -11.699 4.013 15.011 1.00 90.94 83 ALA A O 1
ATOM 601 N N . LEU A 1 84 ? -11.855 3.820 17.247 1.00 91.19 84 LEU A N 1
ATOM 602 C CA . LEU A 1 84 ? -13.304 3.615 17.280 1.00 91.19 84 LEU A CA 1
ATOM 603 C C . LEU A 1 84 ? -14.049 4.783 16.623 1.00 91.19 84 LEU A C 1
ATOM 605 O O . LEU A 1 84 ? -14.922 4.569 15.783 1.00 91.19 84 LEU A O 1
ATOM 609 N N . ARG A 1 85 ? -13.657 6.018 16.957 1.00 91.00 85 ARG A N 1
ATOM 610 C CA . ARG A 1 85 ? -14.200 7.222 16.322 1.00 91.00 85 ARG A CA 1
ATOM 611 C C . ARG A 1 85 ? -13.946 7.229 14.817 1.00 91.00 85 ARG A C 1
ATOM 613 O O . ARG A 1 85 ? -14.886 7.393 14.046 1.00 91.00 85 ARG A O 1
ATOM 620 N N . ALA A 1 86 ? -12.692 7.034 14.414 1.00 92.56 86 ALA A N 1
ATOM 621 C CA . ALA A 1 86 ? -12.309 7.097 13.010 1.00 92.56 86 ALA A CA 1
ATOM 622 C C . ALA A 1 86 ? -13.032 6.029 12.176 1.00 92.56 86 ALA A C 1
ATOM 624 O O . ALA A 1 86 ? -13.490 6.319 11.079 1.00 92.56 86 ALA A O 1
ATOM 625 N N . VAL A 1 87 ? -13.210 4.819 12.719 1.00 94.44 87 VAL A N 1
ATOM 626 C CA . VAL A 1 87 ? -13.967 3.743 12.067 1.00 94.44 87 VAL A CA 1
ATOM 627 C C . VAL A 1 87 ? -15.455 4.080 11.958 1.00 94.44 87 VAL A C 1
ATOM 629 O O . VAL A 1 87 ? -16.059 3.806 10.925 1.00 94.44 87 VAL A O 1
ATOM 632 N N . ARG A 1 88 ? -16.056 4.711 12.973 1.00 91.75 88 ARG A N 1
ATOM 633 C CA . ARG A 1 88 ? -17.463 5.145 12.925 1.00 91.75 88 ARG A CA 1
ATOM 634 C C . ARG A 1 88 ? -17.708 6.184 11.828 1.00 91.75 88 ARG A C 1
ATOM 636 O O . ARG A 1 88 ? -18.708 6.109 11.120 1.00 91.75 88 ARG A O 1
ATOM 643 N N . GLU A 1 89 ? -16.774 7.115 11.649 1.00 93.00 89 GLU A N 1
ATOM 644 C CA . GLU A 1 89 ? -16.833 8.149 10.604 1.00 93.00 89 GLU A CA 1
ATOM 645 C C . GLU A 1 89 ? -16.746 7.564 9.174 1.00 93.00 89 GLU A C 1
ATOM 647 O O . GLU A 1 89 ? -17.094 8.240 8.205 1.00 93.00 89 GLU A O 1
ATOM 652 N N . LEU A 1 90 ? -16.356 6.290 9.016 1.00 93.56 90 LEU A N 1
ATOM 653 C CA . LEU A 1 90 ? -16.331 5.604 7.720 1.00 93.56 90 LEU A CA 1
ATOM 654 C C . LEU A 1 90 ? -17.713 5.178 7.210 1.00 93.56 90 LEU A C 1
ATOM 656 O O . LEU A 1 90 ? -17.812 4.825 6.037 1.00 93.56 90 LEU A O 1
ATOM 660 N N . GLY A 1 91 ? -18.761 5.183 8.038 1.00 92.06 91 GLY A N 1
ATOM 661 C CA . GLY A 1 91 ? -20.109 4.780 7.624 1.00 92.06 91 GLY A CA 1
ATOM 662 C C . GLY A 1 91 ? -20.162 3.350 7.073 1.00 92.06 91 GLY A C 1
ATOM 663 O O . GLY A 1 91 ? -19.906 2.386 7.788 1.00 92.06 91 GLY A O 1
ATOM 664 N N . ASP A 1 92 ? -20.476 3.205 5.787 1.00 93.50 92 ASP A N 1
ATOM 665 C CA . ASP A 1 92 ? -20.577 1.923 5.075 1.00 93.50 92 ASP A CA 1
ATOM 666 C C . ASP A 1 92 ? -19.257 1.135 4.998 1.00 93.50 92 ASP A C 1
ATOM 668 O O . ASP A 1 92 ? -19.291 -0.086 4.883 1.00 93.50 92 ASP A O 1
ATOM 672 N N . LEU A 1 93 ? -18.107 1.809 5.114 1.00 94.62 93 LEU A N 1
ATOM 673 C CA . LEU A 1 93 ? -16.776 1.184 5.133 1.00 94.62 93 LEU A CA 1
ATOM 674 C C . LEU A 1 93 ? -16.287 0.837 6.551 1.00 94.62 93 LEU A C 1
ATOM 676 O O . LEU A 1 93 ? -15.135 0.431 6.733 1.00 94.62 93 LEU A O 1
ATOM 680 N N . ALA A 1 94 ? -17.134 1.006 7.573 1.00 94.12 94 ALA A N 1
ATOM 681 C CA . ALA A 1 94 ? -16.794 0.670 8.952 1.00 94.12 94 ALA A CA 1
ATOM 682 C C . ALA A 1 94 ? -16.364 -0.801 9.151 1.00 94.12 94 ALA A C 1
ATOM 684 O O . ALA A 1 94 ? -15.392 -1.005 9.880 1.00 94.12 94 ALA A O 1
ATOM 685 N N . PRO A 1 95 ? -16.978 -1.828 8.516 1.00 94.19 95 PRO A N 1
ATOM 686 C CA . PRO A 1 95 ? -16.501 -3.209 8.631 1.00 94.19 95 PRO A CA 1
ATOM 687 C C . PRO A 1 95 ? -15.051 -3.382 8.166 1.00 94.19 95 PRO A C 1
ATOM 689 O O . PRO A 1 95 ? -14.233 -3.985 8.865 1.00 94.19 95 PRO A O 1
ATOM 692 N N . GLU A 1 96 ? -14.704 -2.832 7.001 1.00 94.88 96 GLU A N 1
ATOM 693 C CA . GLU A 1 96 ? -13.358 -2.911 6.442 1.00 94.88 96 GLU A CA 1
ATOM 694 C C . GLU A 1 96 ? -12.353 -2.114 7.271 1.00 94.88 96 GLU A C 1
ATOM 696 O O . GLU A 1 96 ? -11.264 -2.617 7.546 1.00 94.88 96 GLU A O 1
ATOM 701 N N . GLY A 1 97 ? -12.725 -0.916 7.729 1.00 94.50 97 GLY A N 1
ATOM 702 C CA . GLY A 1 97 ? -11.899 -0.120 8.636 1.00 94.50 97 GLY A CA 1
ATOM 703 C C . GLY A 1 97 ? -11.652 -0.830 9.967 1.00 94.50 97 GLY A C 1
ATOM 704 O O . GLY A 1 97 ? -10.519 -0.877 10.445 1.00 94.50 97 GLY A O 1
ATOM 705 N N . ALA A 1 98 ? -12.682 -1.462 10.532 1.00 94.50 98 ALA A N 1
ATOM 706 C CA . ALA A 1 98 ? -12.562 -2.246 11.755 1.00 94.50 98 ALA A CA 1
ATOM 707 C C . ALA A 1 98 ? -11.633 -3.444 11.569 1.00 94.50 98 ALA A C 1
ATOM 709 O O . ALA A 1 98 ? -10.749 -3.672 12.391 1.00 94.50 98 ALA A O 1
ATOM 710 N N . ARG A 1 99 ? -11.777 -4.178 10.460 1.00 94.00 99 ARG A N 1
ATOM 711 C CA . ARG A 1 99 ? -10.893 -5.296 10.112 1.00 94.00 99 ARG A CA 1
ATOM 712 C C . ARG A 1 99 ? -9.446 -4.842 9.929 1.00 94.00 99 ARG A C 1
ATOM 714 O O . ARG A 1 99 ? -8.535 -5.540 10.376 1.00 94.00 99 ARG A O 1
ATOM 721 N N . LEU A 1 100 ? -9.235 -3.690 9.296 1.00 94.56 100 LEU A N 1
ATOM 722 C CA . LEU A 1 100 ? -7.923 -3.083 9.084 1.00 94.56 100 LEU A CA 1
ATOM 723 C C . LEU A 1 100 ? -7.252 -2.787 10.435 1.00 94.56 100 LEU A C 1
ATOM 725 O O . LEU A 1 100 ? -6.145 -3.263 10.690 1.00 94.56 100 LEU A O 1
ATOM 729 N N . VAL A 1 101 ? -7.940 -2.087 11.340 1.00 95.31 101 VAL A N 1
ATOM 730 C CA . VAL A 1 101 ? -7.428 -1.792 12.690 1.00 95.31 101 VAL A CA 1
ATOM 731 C C . VAL A 1 101 ? -7.230 -3.069 13.504 1.00 95.31 101 VAL A C 1
ATOM 733 O O . VAL A 1 101 ? -6.188 -3.243 14.132 1.00 95.31 101 VAL A O 1
ATOM 736 N N . ALA A 1 102 ? -8.194 -3.988 13.482 1.00 93.19 102 ALA A N 1
ATOM 737 C CA . ALA A 1 102 ? -8.093 -5.237 14.219 1.00 93.19 102 ALA A CA 1
ATOM 738 C C . ALA A 1 102 ? -6.887 -6.057 13.745 1.00 93.19 102 ALA A C 1
ATOM 740 O O . ALA A 1 102 ? -6.178 -6.608 14.576 1.00 93.19 102 ALA A O 1
ATOM 741 N N . SER A 1 103 ? -6.591 -6.093 12.446 1.00 93.06 103 SER A N 1
ATOM 742 C CA . SER A 1 103 ? -5.482 -6.892 11.903 1.00 93.06 103 SER A CA 1
ATOM 743 C C . SER A 1 103 ? -4.115 -6.225 12.088 1.00 93.06 103 SER A C 1
ATOM 745 O O . SER A 1 103 ? -3.139 -6.911 12.380 1.00 93.06 103 SER A O 1
ATOM 747 N N . HIS A 1 104 ? -4.047 -4.893 11.977 1.00 93.88 104 HIS A N 1
ATOM 748 C CA . HIS A 1 104 ? -2.784 -4.139 11.909 1.00 93.88 104 HIS A CA 1
ATOM 749 C C . HIS A 1 104 ? -2.505 -3.239 13.124 1.00 93.88 104 HIS A C 1
ATOM 751 O O . HIS A 1 104 ? -1.474 -2.564 13.180 1.00 93.88 104 HIS A O 1
ATOM 757 N N . GLY A 1 105 ? -3.414 -3.203 14.099 1.00 92.56 105 GLY A N 1
ATOM 758 C CA . GLY A 1 105 ? -3.278 -2.485 15.366 1.00 92.56 105 GLY A CA 1
ATOM 759 C C . GLY A 1 105 ? -2.960 -0.991 15.202 1.00 92.56 105 GLY A C 1
ATOM 760 O O . GLY A 1 105 ? -3.695 -0.291 14.495 1.00 92.56 105 GLY A O 1
ATOM 761 N N . PRO A 1 106 ? -1.873 -0.476 15.814 1.00 91.31 106 PRO A N 1
ATOM 762 C CA . PRO A 1 106 ? -1.509 0.940 15.727 1.00 91.31 106 PRO A CA 1
ATOM 763 C C . PRO A 1 106 ? -1.285 1.441 14.295 1.00 91.31 106 PRO A C 1
ATOM 765 O O . PRO A 1 106 ? -1.708 2.546 13.961 1.00 91.31 106 PRO A O 1
ATOM 768 N N . ARG A 1 107 ? -0.680 0.627 13.414 1.00 92.25 107 ARG A N 1
ATOM 769 C CA . ARG A 1 107 ? -0.490 1.003 12.000 1.00 92.25 107 ARG A CA 1
ATOM 770 C C . ARG A 1 107 ? -1.823 1.132 11.282 1.00 92.25 107 ARG A C 1
ATOM 772 O O . ARG A 1 107 ? -2.041 2.100 10.562 1.00 92.25 107 ARG A O 1
ATOM 779 N N . GLY A 1 108 ? -2.724 0.181 11.517 1.00 93.50 108 GLY A N 1
ATOM 780 C CA . GLY A 1 108 ? -4.053 0.233 10.926 1.00 93.50 108 GLY A CA 1
ATOM 781 C C . GLY A 1 108 ? -4.860 1.437 11.405 1.00 93.50 108 GLY A C 1
ATOM 782 O O . GLY A 1 108 ? -5.503 2.117 10.610 1.00 93.50 108 GLY A O 1
ATOM 783 N N . THR A 1 109 ? -4.743 1.756 12.693 1.00 93.75 109 THR A N 1
ATOM 784 C CA . THR A 1 109 ? -5.343 2.954 13.293 1.00 93.75 109 THR A CA 1
ATOM 785 C C . THR A 1 109 ? -4.847 4.224 12.622 1.00 93.75 109 THR A C 1
ATOM 787 O O . THR A 1 109 ? -5.659 5.051 12.216 1.00 93.75 109 THR A O 1
ATOM 790 N N . LEU A 1 110 ? -3.531 4.353 12.441 1.00 93.19 110 LEU A N 1
ATOM 791 C CA . LEU A 1 110 ? -2.921 5.503 11.781 1.00 93.19 110 LEU A CA 1
ATOM 792 C C . LEU A 1 110 ? -3.426 5.661 10.341 1.00 93.19 110 LEU A C 1
ATOM 794 O O . LEU A 1 110 ? -3.796 6.761 9.937 1.00 93.19 110 LEU A O 1
ATOM 798 N N . VAL A 1 111 ? -3.510 4.562 9.589 1.00 93.94 111 VAL A N 1
ATOM 799 C CA . VAL A 1 111 ? -3.998 4.563 8.201 1.00 93.94 111 VAL A CA 1
ATOM 800 C C . VAL A 1 111 ? -5.454 5.027 8.106 1.00 93.94 111 VAL A C 1
ATOM 802 O O . VAL A 1 111 ? -5.778 5.842 7.237 1.00 93.94 111 VAL A O 1
ATOM 805 N N . VAL A 1 112 ? -6.319 4.548 9.007 1.00 95.38 112 VAL A N 1
ATOM 806 C CA . VAL A 1 112 ? -7.734 4.948 9.059 1.00 95.38 112 VAL A CA 1
ATOM 807 C C . VAL A 1 112 ? -7.882 6.400 9.518 1.00 95.38 112 VAL A C 1
ATOM 809 O O . VAL A 1 112 ? -8.635 7.150 8.909 1.00 95.38 112 VAL A O 1
ATOM 812 N N . GLN A 1 113 ? -7.144 6.830 10.542 1.00 93.56 113 GLN A N 1
ATOM 813 C CA . GLN A 1 113 ? -7.230 8.197 11.066 1.00 93.56 113 GLN A CA 1
ATOM 814 C C . GLN A 1 113 ? -6.716 9.250 10.083 1.00 93.56 113 GLN A C 1
ATOM 816 O O . GLN A 1 113 ? -7.302 10.323 9.981 1.00 93.56 113 GLN A O 1
ATOM 821 N N . GLN A 1 114 ? -5.622 8.966 9.374 1.00 92.62 114 GLN A N 1
ATOM 822 C CA . GLN A 1 114 ? -4.993 9.952 8.495 1.00 92.62 114 GLN A CA 1
ATOM 823 C C . GLN A 1 114 ? -5.604 9.984 7.094 1.00 92.62 114 GLN A C 1
ATOM 825 O O . GLN A 1 114 ? -5.706 11.057 6.510 1.00 92.62 114 GLN A O 1
ATOM 830 N N . GLY A 1 115 ? -5.987 8.832 6.533 1.00 89.44 115 GLY A N 1
ATOM 831 C CA . GLY A 1 115 ? -6.514 8.773 5.164 1.00 89.44 115 GLY A CA 1
ATOM 832 C C . GLY A 1 115 ? -8.000 8.442 5.050 1.00 89.44 115 GLY A C 1
ATOM 833 O O . GLY A 1 115 ? -8.539 8.464 3.941 1.00 89.44 115 GLY A O 1
ATOM 834 N N . GLY A 1 116 ? -8.675 8.145 6.165 1.00 93.56 116 GLY A N 1
ATOM 835 C CA . GLY A 1 116 ? -10.121 7.952 6.218 1.00 93.56 116 GLY A CA 1
ATOM 836 C C . GLY A 1 116 ? -10.628 6.927 5.205 1.00 93.56 116 GLY A C 1
ATOM 837 O O . GLY A 1 116 ? -10.054 5.849 5.027 1.00 93.56 116 GLY A O 1
ATOM 838 N N . ARG A 1 117 ? -11.710 7.288 4.508 1.00 95.62 117 ARG A N 1
ATOM 839 C CA . ARG A 1 117 ? -12.374 6.429 3.515 1.00 95.62 117 ARG A CA 1
ATOM 840 C C . ARG A 1 117 ? -11.443 5.997 2.381 1.00 95.62 117 ARG A C 1
ATOM 842 O O . ARG A 1 117 ? -11.428 4.819 2.040 1.00 95.62 117 ARG A O 1
ATOM 849 N N . GLY A 1 118 ? -10.625 6.910 1.849 1.00 93.94 118 GLY A N 1
ATOM 850 C CA . GLY A 1 118 ? -9.732 6.614 0.722 1.00 93.94 118 GLY A CA 1
ATOM 851 C C . GLY A 1 118 ? -8.694 5.539 1.056 1.00 93.94 118 GLY A C 1
ATOM 852 O O . GLY A 1 118 ? -8.477 4.615 0.275 1.00 93.94 118 GLY A O 1
ATOM 853 N N . SER A 1 119 ? -8.110 5.593 2.255 1.00 94.38 119 SER A N 1
ATOM 854 C CA . SER A 1 119 ? -7.202 4.544 2.741 1.00 94.38 119 SER A CA 1
ATOM 855 C C . SER A 1 119 ? -7.883 3.181 2.868 1.00 94.38 119 SER A C 1
ATOM 857 O O . SER A 1 119 ? -7.292 2.154 2.532 1.00 94.38 119 SER A O 1
ATOM 859 N N . VAL A 1 120 ? -9.126 3.155 3.353 1.00 95.25 120 VAL A N 1
ATOM 860 C CA . VAL A 1 120 ? -9.880 1.910 3.555 1.00 95.25 120 VAL A CA 1
ATOM 861 C C . VAL A 1 120 ? -10.301 1.291 2.222 1.00 95.25 120 VAL A C 1
ATOM 863 O O . VAL A 1 120 ? -10.239 0.072 2.069 1.00 95.25 120 VAL A O 1
ATOM 866 N N . GLU A 1 121 ? -10.638 2.103 1.222 1.00 95.56 121 GLU A N 1
ATOM 867 C CA . GLU A 1 121 ? -10.885 1.632 -0.147 1.00 95.56 121 GLU A CA 1
ATOM 868 C C . GLU A 1 121 ? -9.628 1.019 -0.778 1.00 95.56 121 GLU A C 1
ATOM 870 O O . GLU A 1 121 ? -9.693 -0.044 -1.402 1.00 95.56 121 GLU A O 1
ATOM 875 N N . LEU A 1 122 ? -8.463 1.638 -0.569 1.00 94.38 122 LEU A N 1
ATOM 876 C CA . LEU A 1 122 ? -7.186 1.092 -1.028 1.00 94.38 122 LEU A CA 1
ATOM 877 C C . LEU A 1 122 ? -6.843 -0.225 -0.325 1.00 94.38 122 LEU A C 1
ATOM 879 O O . LEU A 1 122 ? -6.396 -1.161 -0.987 1.00 94.38 122 LEU A O 1
ATOM 883 N N . PHE A 1 123 ? -7.102 -0.335 0.980 1.00 94.31 123 PHE A N 1
ATOM 884 C CA . PHE A 1 123 ? -6.993 -1.600 1.709 1.00 94.31 123 PHE A CA 1
ATOM 885 C C . PHE A 1 123 ? -7.939 -2.664 1.145 1.00 94.31 123 PHE A C 1
ATOM 887 O O . PHE A 1 123 ? -7.520 -3.790 0.894 1.00 94.31 123 PHE A O 1
ATOM 894 N N . LYS A 1 124 ? -9.198 -2.315 0.872 1.00 93.44 124 LYS A N 1
ATOM 895 C CA . LYS A 1 124 ? -10.166 -3.234 0.263 1.00 93.44 124 LYS A CA 1
ATOM 896 C C . LYS A 1 124 ? -9.699 -3.741 -1.105 1.00 93.44 124 LYS A C 1
ATOM 898 O O . LYS A 1 124 ? -9.958 -4.892 -1.447 1.00 93.44 124 LYS A O 1
ATOM 903 N N . ARG A 1 125 ? -9.007 -2.898 -1.877 1.00 93.25 125 ARG A N 1
ATOM 904 C CA . ARG A 1 125 ? -8.527 -3.225 -3.226 1.00 93.25 125 ARG A CA 1
ATOM 905 C C . ARG A 1 125 ? -7.210 -4.003 -3.244 1.00 93.25 125 ARG A C 1
ATOM 907 O O . ARG A 1 125 ? -7.075 -4.929 -4.038 1.00 93.25 125 ARG A O 1
ATOM 914 N N . TYR A 1 126 ? -6.245 -3.622 -2.412 1.00 92.50 126 TYR A N 1
ATOM 915 C CA . TYR A 1 126 ? -4.869 -4.136 -2.471 1.00 92.50 126 TYR A CA 1
ATOM 916 C C . TYR A 1 126 ? -4.448 -4.943 -1.231 1.00 92.50 126 TYR A C 1
ATOM 918 O O . TYR A 1 126 ? -3.346 -5.486 -1.197 1.00 92.50 126 TYR A O 1
ATOM 926 N N . GLY A 1 127 ? -5.313 -5.054 -0.222 1.00 90.88 127 GLY A N 1
ATOM 927 C CA . GLY A 1 127 ? -5.080 -5.833 0.991 1.00 90.88 127 GLY A CA 1
ATOM 928 C C . GLY A 1 127 ? -4.009 -5.239 1.906 1.00 90.88 127 GLY A C 1
ATOM 929 O O . GLY A 1 127 ? -3.805 -4.025 1.968 1.00 90.88 127 GLY A O 1
ATOM 930 N N . ASP A 1 128 ? -3.312 -6.115 2.626 1.00 90.31 128 ASP A N 1
ATOM 931 C CA . ASP A 1 128 ? -2.326 -5.750 3.654 1.00 90.31 128 ASP A CA 1
ATOM 932 C C . ASP A 1 128 ? -1.161 -4.912 3.113 1.00 90.31 128 ASP A C 1
ATOM 934 O O . ASP A 1 128 ? -0.594 -4.079 3.822 1.00 90.31 128 ASP A O 1
ATOM 938 N N . GLU A 1 129 ? -0.844 -5.078 1.830 1.00 88.50 129 GLU A N 1
ATOM 939 C CA . GLU A 1 129 ? 0.203 -4.315 1.162 1.00 88.50 129 GLU A CA 1
ATOM 940 C C . GLU A 1 129 ? -0.130 -2.817 1.095 1.00 88.50 129 GLU A C 1
ATOM 942 O O . GL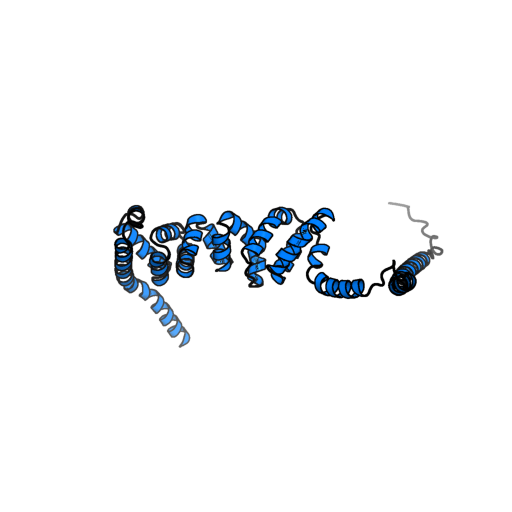U A 1 129 ? 0.752 -1.977 1.291 1.00 88.50 129 GLU A O 1
ATOM 947 N N . ALA A 1 130 ? -1.409 -2.463 0.916 1.00 91.69 130 ALA A N 1
ATOM 948 C CA . ALA A 1 130 ? -1.827 -1.067 0.986 1.00 91.69 130 ALA A CA 1
ATOM 949 C C . ALA A 1 130 ? -1.629 -0.481 2.382 1.00 91.69 130 ALA A C 1
ATOM 951 O O . ALA A 1 130 ? -1.168 0.652 2.486 1.00 91.69 130 ALA A O 1
ATOM 952 N N . VAL A 1 131 ? -1.914 -1.235 3.450 1.00 92.19 131 VAL A N 1
ATOM 953 C CA . VAL A 1 131 ? -1.715 -0.752 4.829 1.00 92.19 131 VAL A CA 1
ATOM 954 C C . VAL A 1 131 ? -0.251 -0.414 5.062 1.00 92.19 131 VAL A C 1
ATOM 956 O O . VAL A 1 131 ? 0.055 0.637 5.615 1.00 92.19 131 VAL A O 1
ATOM 959 N N . ARG A 1 132 ? 0.653 -1.279 4.598 1.00 90.56 132 ARG A N 1
ATOM 960 C CA . ARG A 1 132 ? 2.095 -1.070 4.726 1.00 90.56 132 ARG A CA 1
ATOM 961 C C . ARG A 1 132 ? 2.551 0.186 3.987 1.00 90.56 132 ARG A C 1
ATOM 963 O O . ARG A 1 132 ? 3.164 1.055 4.595 1.00 90.56 132 ARG A O 1
ATOM 970 N N . ILE A 1 133 ? 2.184 0.322 2.713 1.00 91.56 133 ILE A N 1
ATOM 971 C CA . ILE A 1 133 ? 2.552 1.488 1.897 1.00 91.56 133 ILE A CA 1
ATOM 972 C C . ILE A 1 133 ? 1.954 2.786 2.468 1.00 91.56 133 ILE A C 1
ATOM 974 O O . ILE A 1 133 ? 2.646 3.800 2.535 1.00 91.56 133 ILE A O 1
ATOM 978 N N . LEU A 1 134 ? 0.688 2.772 2.896 1.00 94.38 134 LEU A N 1
ATOM 979 C CA . LEU A 1 134 ? 0.020 3.944 3.472 1.00 94.38 134 LEU A CA 1
ATOM 980 C C . LEU A 1 134 ? 0.619 4.337 4.826 1.00 94.38 134 LEU A C 1
ATOM 982 O O . LEU A 1 134 ? 0.787 5.524 5.088 1.00 94.38 134 LEU A O 1
ATOM 986 N N . ALA A 1 135 ? 0.969 3.364 5.670 1.00 91.50 135 ALA A N 1
ATOM 987 C CA . ALA A 1 135 ? 1.598 3.628 6.962 1.00 91.50 135 ALA A CA 1
ATOM 988 C C . ALA A 1 135 ? 3.031 4.162 6.810 1.00 91.50 135 ALA A C 1
ATOM 990 O O . ALA A 1 135 ? 3.419 5.067 7.544 1.00 91.50 135 ALA A O 1
ATOM 991 N N . ASP A 1 136 ? 3.803 3.629 5.858 1.00 90.62 136 ASP A N 1
ATOM 992 C CA . ASP A 1 136 ? 5.207 4.008 5.671 1.00 90.62 136 ASP A CA 1
ATOM 993 C C . ASP A 1 136 ? 5.359 5.353 4.944 1.00 90.62 136 ASP A C 1
ATOM 995 O O . ASP A 1 136 ? 6.318 6.084 5.186 1.00 90.62 136 ASP A O 1
ATOM 999 N N . GLN A 1 137 ? 4.437 5.685 4.032 1.00 89.75 137 GLN A N 1
ATOM 1000 C CA . GLN A 1 137 ? 4.567 6.853 3.148 1.00 89.75 137 GLN A CA 1
ATOM 1001 C C . GLN A 1 137 ? 3.558 7.967 3.431 1.00 89.75 137 GLN A C 1
ATOM 1003 O O . GLN A 1 137 ? 3.675 9.055 2.866 1.00 89.75 137 GLN A O 1
ATOM 1008 N N . GLY A 1 138 ? 2.577 7.710 4.291 1.00 91.88 138 GLY A N 1
ATOM 1009 C CA . GLY A 1 138 ? 1.438 8.586 4.519 1.00 91.88 138 GLY A CA 1
ATOM 1010 C C . GLY A 1 138 ? 0.323 8.390 3.481 1.00 91.88 138 GLY A C 1
ATOM 1011 O O . GLY A 1 138 ? 0.537 7.787 2.419 1.00 91.88 138 GLY A O 1
ATOM 1012 N N . PRO A 1 139 ? -0.882 8.915 3.767 1.00 90.62 139 PRO A N 1
ATOM 1013 C CA . PRO A 1 139 ? -2.083 8.655 2.976 1.00 90.62 139 PRO A CA 1
ATOM 1014 C C . PRO A 1 139 ? -1.955 9.144 1.530 1.00 90.62 139 PRO A C 1
ATOM 1016 O O . PRO A 1 139 ? -2.231 8.385 0.607 1.00 90.62 139 PRO A O 1
ATOM 1019 N N . ASP A 1 140 ? -1.462 10.363 1.305 1.00 92.00 140 ASP A N 1
ATOM 1020 C CA . ASP A 1 140 ? -1.418 10.953 -0.039 1.00 92.00 140 ASP A CA 1
ATOM 1021 C C . ASP A 1 140 ? -0.360 10.306 -0.938 1.00 92.00 140 ASP A C 1
ATOM 1023 O O . ASP A 1 140 ? -0.636 9.915 -2.077 1.00 92.00 140 ASP A O 1
ATOM 1027 N N . ALA A 1 141 ? 0.874 10.186 -0.441 1.00 91.06 141 ALA A N 1
ATOM 1028 C CA . ALA A 1 141 ? 1.968 9.606 -1.213 1.00 91.06 141 ALA A CA 1
ATOM 1029 C C . ALA A 1 141 ? 1.770 8.096 -1.409 1.00 91.06 141 ALA A C 1
ATOM 1031 O O . ALA A 1 141 ? 2.035 7.583 -2.499 1.00 91.06 141 ALA A O 1
ATOM 1032 N N . GLY A 1 142 ? 1.263 7.400 -0.386 1.00 93.19 142 GLY A N 1
ATOM 1033 C CA . GLY A 1 142 ? 0.901 5.990 -0.472 1.00 93.19 142 GLY A CA 1
ATOM 1034 C C . GLY A 1 142 ? -0.236 5.748 -1.464 1.00 93.19 142 GLY A C 1
ATOM 1035 O O . GLY A 1 142 ? -0.106 4.885 -2.331 1.00 93.19 142 GLY A O 1
ATOM 1036 N N . ALA A 1 143 ? -1.302 6.556 -1.425 1.00 93.88 143 ALA A N 1
ATOM 1037 C CA . ALA A 1 143 ? -2.409 6.463 -2.376 1.00 93.88 143 ALA A CA 1
ATOM 1038 C C . ALA A 1 143 ? -1.956 6.690 -3.820 1.00 93.88 143 ALA A C 1
ATOM 1040 O O . ALA A 1 143 ? -2.332 5.928 -4.710 1.00 93.88 143 ALA A O 1
ATOM 1041 N N . ARG A 1 144 ? -1.105 7.694 -4.071 1.00 94.38 144 ARG A N 1
ATOM 1042 C CA . ARG A 1 144 ? -0.528 7.916 -5.407 1.00 94.38 144 ARG A CA 1
ATOM 1043 C C . ARG A 1 144 ? 0.266 6.703 -5.887 1.00 94.38 144 ARG A C 1
ATOM 1045 O O . ARG A 1 144 ? 0.073 6.270 -7.021 1.00 94.38 144 ARG A O 1
ATOM 1052 N N . LEU A 1 145 ? 1.123 6.137 -5.035 1.00 93.81 145 LEU A N 1
ATOM 1053 C CA . LEU A 1 145 ? 1.930 4.963 -5.378 1.00 93.81 145 LEU A CA 1
ATOM 1054 C C . LEU A 1 145 ? 1.045 3.748 -5.687 1.00 93.81 145 LEU A C 1
ATOM 1056 O O . LEU A 1 145 ? 1.241 3.093 -6.710 1.00 93.81 145 LEU A O 1
ATOM 1060 N N . LEU A 1 146 ? 0.042 3.480 -4.849 1.00 94.25 146 LEU A N 1
ATOM 1061 C CA . LEU A 1 146 ? -0.908 2.381 -5.033 1.00 94.25 146 LEU A CA 1
ATOM 1062 C C . LEU A 1 146 ? -1.774 2.562 -6.283 1.00 94.25 146 LEU A C 1
ATOM 1064 O O . LEU A 1 146 ? -2.015 1.602 -7.005 1.00 94.25 146 LEU A O 1
ATOM 1068 N N . ASN A 1 147 ? -2.198 3.781 -6.602 1.00 94.38 147 ASN A N 1
ATOM 1069 C CA . ASN A 1 147 ? -2.940 4.045 -7.836 1.00 94.38 147 ASN A CA 1
ATOM 1070 C C . ASN A 1 147 ? -2.069 3.893 -9.089 1.00 94.38 147 ASN A C 1
ATOM 1072 O O . ASN A 1 147 ? -2.575 3.528 -10.147 1.00 94.38 147 ASN A O 1
ATOM 1076 N N . PHE A 1 148 ? -0.766 4.157 -8.978 1.00 94.06 148 PHE A N 1
ATOM 1077 C CA . PHE A 1 148 ? 0.167 4.034 -10.093 1.00 94.06 148 PHE A CA 1
ATOM 1078 C C . PHE A 1 148 ? 0.626 2.586 -10.331 1.00 94.06 148 PHE A C 1
ATOM 1080 O O . PHE A 1 148 ? 0.639 2.126 -11.471 1.00 94.06 148 PHE A O 1
ATOM 1087 N N . ALA A 1 149 ? 1.015 1.871 -9.271 1.00 93.19 149 ALA A N 1
ATOM 1088 C CA . ALA A 1 149 ? 1.652 0.554 -9.360 1.00 93.19 149 ALA A CA 1
ATOM 1089 C C . ALA A 1 149 ? 0.919 -0.565 -8.605 1.00 93.19 149 ALA A C 1
ATOM 1091 O O . ALA A 1 149 ? 1.295 -1.725 -8.753 1.00 93.19 149 ALA A O 1
ATOM 1092 N N . GLY A 1 150 ? -0.118 -0.264 -7.820 1.00 91.75 150 GLY A N 1
ATOM 1093 C CA . GLY A 1 150 ? -0.782 -1.238 -6.946 1.00 91.75 150 GLY A CA 1
ATOM 1094 C C . GLY A 1 150 ? -1.344 -2.442 -7.696 1.00 91.75 150 GLY A C 1
ATOM 1095 O O . GLY A 1 150 ? -1.123 -3.569 -7.268 1.00 91.75 150 GLY A O 1
ATOM 1096 N N . ASP A 1 151 ? -1.973 -2.236 -8.859 1.00 92.19 151 ASP A N 1
ATOM 1097 C CA . ASP A 1 151 ? -2.473 -3.338 -9.698 1.00 92.19 151 ASP A CA 1
ATOM 1098 C C . ASP A 1 151 ? -1.338 -4.217 -10.262 1.00 92.19 151 ASP A C 1
ATOM 1100 O O . ASP A 1 151 ? -1.535 -5.409 -10.493 1.00 92.19 151 ASP A O 1
ATOM 1104 N N . ALA A 1 152 ? -0.159 -3.645 -10.518 1.00 89.81 152 ALA A N 1
ATOM 1105 C CA . ALA A 1 152 ? 0.997 -4.390 -11.015 1.00 89.81 152 ALA A CA 1
ATOM 1106 C C . ALA A 1 152 ? 1.661 -5.194 -9.883 1.00 89.81 152 ALA A C 1
ATOM 1108 O O . ALA A 1 152 ? 1.994 -6.365 -10.059 1.00 89.81 152 ALA A O 1
ATOM 1109 N N . LEU A 1 153 ? 1.796 -4.588 -8.701 1.00 88.31 153 LEU A N 1
ATOM 1110 C CA . LEU A 1 153 ? 2.372 -5.226 -7.516 1.00 88.31 153 LEU A CA 1
ATOM 1111 C C . LEU A 1 153 ? 1.477 -6.351 -6.979 1.00 88.31 153 LEU A C 1
ATOM 1113 O O . LEU A 1 153 ? 1.975 -7.440 -6.682 1.00 88.31 153 LEU A O 1
ATOM 1117 N N . SER A 1 154 ? 0.160 -6.123 -6.924 1.00 87.31 154 SER A N 1
ATOM 1118 C CA . SER A 1 154 ? -0.812 -7.097 -6.413 1.00 87.31 154 SER A CA 1
ATOM 1119 C C . SER A 1 154 ? -0.882 -8.356 -7.278 1.00 87.31 154 SER A C 1
ATOM 1121 O O . SER A 1 154 ? -0.856 -9.463 -6.742 1.00 87.31 154 SER A O 1
ATOM 1123 N N . ARG A 1 155 ? -0.875 -8.217 -8.613 1.00 85.19 155 ARG A N 1
ATOM 1124 C CA . ARG A 1 155 ? -0.905 -9.353 -9.555 1.00 85.19 155 ARG A CA 1
ATOM 1125 C C . ARG A 1 155 ? 0.255 -10.326 -9.378 1.00 85.19 155 ARG A C 1
ATOM 1127 O O . ARG A 1 155 ? 0.086 -11.518 -9.614 1.00 85.19 155 ARG A O 1
ATOM 1134 N N . HIS A 1 156 ? 1.423 -9.825 -8.991 1.00 81.69 156 HIS A N 1
ATOM 1135 C CA . HIS A 1 156 ? 2.632 -10.635 -8.856 1.00 81.69 156 HIS A CA 1
ATOM 1136 C C . HIS A 1 156 ? 2.966 -10.978 -7.398 1.00 81.69 156 HIS A C 1
ATOM 1138 O O . HIS A 1 156 ? 4.009 -11.584 -7.146 1.00 81.69 156 HIS A O 1
ATOM 1144 N N . GLY A 1 157 ? 2.103 -10.599 -6.445 1.00 80.38 157 GLY A N 1
ATOM 1145 C CA . GLY A 1 157 ? 2.317 -10.826 -5.014 1.00 80.38 157 GLY A CA 1
ATOM 1146 C C . GLY A 1 157 ? 3.624 -10.216 -4.506 1.00 80.38 157 GLY A C 1
ATOM 1147 O O . GLY A 1 157 ? 4.252 -10.764 -3.600 1.00 80.38 157 GLY A O 1
ATOM 1148 N N . ARG A 1 158 ? 4.094 -9.133 -5.140 1.00 82.50 158 ARG A N 1
ATOM 1149 C CA . ARG A 1 158 ? 5.374 -8.510 -4.803 1.00 82.50 158 ARG A CA 1
ATOM 1150 C C . ARG A 1 158 ? 5.165 -7.404 -3.786 1.00 82.50 158 ARG A C 1
ATOM 1152 O O . ARG A 1 158 ? 4.323 -6.530 -3.948 1.00 82.50 158 ARG A O 1
ATOM 1159 N N . VAL A 1 159 ? 6.004 -7.461 -2.766 1.00 86.12 159 VAL A N 1
ATOM 1160 C CA . VAL A 1 159 ? 6.027 -6.577 -1.608 1.00 86.12 159 VAL A CA 1
ATOM 1161 C C . VAL A 1 159 ? 7.284 -5.721 -1.761 1.00 86.12 159 VAL A C 1
ATOM 1163 O O . VAL A 1 159 ? 8.388 -6.255 -1.694 1.00 86.12 159 VAL A O 1
ATOM 1166 N N . LEU A 1 160 ? 7.137 -4.418 -2.030 1.00 89.75 160 LEU A N 1
ATOM 1167 C CA . LEU A 1 160 ? 8.292 -3.515 -2.200 1.00 89.75 160 LEU A CA 1
ATOM 1168 C C . LEU A 1 160 ? 8.895 -3.130 -0.847 1.00 89.75 160 LEU A C 1
ATOM 1170 O O . LEU A 1 160 ? 8.160 -2.730 0.058 1.00 89.75 160 LEU A O 1
ATOM 1174 N N . SER A 1 161 ? 10.210 -3.186 -0.670 1.00 92.06 161 SER A N 1
ATOM 1175 C CA . SER A 1 161 ? 10.851 -2.632 0.532 1.00 92.06 161 SER A CA 1
ATOM 1176 C C . SER A 1 161 ? 10.632 -1.118 0.636 1.00 92.06 161 SER A C 1
ATOM 1178 O O . SER A 1 161 ? 10.249 -0.454 -0.329 1.00 92.06 161 SER A O 1
ATOM 1180 N N . ALA A 1 162 ? 10.897 -0.543 1.810 1.00 89.81 162 ALA A N 1
ATOM 1181 C CA . ALA A 1 162 ? 10.840 0.907 1.993 1.00 89.81 162 ALA A CA 1
ATOM 1182 C C . ALA A 1 162 ? 11.786 1.653 1.026 1.00 89.81 162 ALA A C 1
ATOM 1184 O O . ALA A 1 162 ? 11.432 2.712 0.508 1.00 89.81 162 ALA A O 1
ATOM 1185 N N . GLU A 1 163 ? 12.956 1.073 0.728 1.00 91.44 163 GLU A N 1
ATOM 1186 C CA . GLU A 1 163 ? 13.902 1.599 -0.263 1.00 91.44 163 GLU A CA 1
ATOM 1187 C C . GLU A 1 163 ? 13.329 1.520 -1.685 1.00 91.44 163 GLU A C 1
ATOM 1189 O O . GLU A 1 163 ? 13.346 2.515 -2.413 1.00 91.44 163 GLU A O 1
ATOM 1194 N N . GLY A 1 164 ? 12.729 0.384 -2.057 1.00 93.06 164 GLY A N 1
ATOM 1195 C CA . GLY A 1 164 ? 12.006 0.240 -3.320 1.00 93.06 164 GLY A CA 1
ATOM 1196 C C . GLY A 1 164 ? 10.895 1.284 -3.465 1.00 93.06 164 GLY A C 1
ATOM 1197 O O . GLY A 1 164 ? 10.834 2.007 -4.457 1.00 93.06 164 GLY A O 1
ATOM 1198 N N . GLN A 1 165 ? 10.060 1.464 -2.442 1.00 93.12 165 GLN A N 1
ATOM 1199 C CA . GLN A 1 165 ? 9.008 2.486 -2.441 1.00 93.12 165 GLN A CA 1
ATOM 1200 C C . GLN A 1 165 ? 9.570 3.910 -2.609 1.00 93.12 165 GLN A C 1
ATOM 1202 O O . GLN A 1 165 ? 8.991 4.720 -3.340 1.00 93.12 165 GLN A O 1
ATOM 1207 N N . ALA A 1 166 ? 10.705 4.219 -1.971 1.00 91.31 166 ALA A N 1
ATOM 1208 C CA . ALA A 1 166 ? 11.377 5.508 -2.111 1.00 91.31 166 ALA A CA 1
ATOM 1209 C C . ALA A 1 166 ? 11.912 5.726 -3.536 1.00 91.31 166 ALA A C 1
ATOM 1211 O O . ALA A 1 166 ? 11.691 6.790 -4.120 1.00 91.31 166 ALA A O 1
ATOM 1212 N N . HIS A 1 167 ? 12.550 4.715 -4.131 1.00 93.31 167 HIS A N 1
ATOM 1213 C CA . HIS A 1 167 ? 12.991 4.764 -5.525 1.00 93.31 167 HIS A CA 1
ATOM 1214 C C . HIS A 1 167 ? 11.819 4.933 -6.488 1.00 93.31 167 HIS A C 1
ATOM 1216 O O . HIS A 1 167 ? 11.858 5.809 -7.350 1.00 93.31 167 HIS A O 1
ATOM 1222 N N . LEU A 1 168 ? 10.747 4.155 -6.320 1.00 93.75 168 LEU A N 1
ATOM 1223 C CA . LEU A 1 168 ? 9.561 4.274 -7.160 1.00 93.75 168 LEU A CA 1
ATOM 1224 C C . LEU A 1 168 ? 8.993 5.696 -7.111 1.00 93.75 168 LEU A C 1
ATOM 1226 O O . LEU A 1 168 ? 8.736 6.279 -8.163 1.00 93.75 168 LEU A O 1
ATOM 1230 N N . ARG A 1 169 ? 8.891 6.297 -5.918 1.00 91.88 169 ARG A N 1
ATOM 1231 C CA . ARG A 1 169 ? 8.440 7.688 -5.752 1.00 91.88 169 ARG A CA 1
ATOM 1232 C C . ARG A 1 169 ? 9.294 8.681 -6.534 1.00 91.88 169 ARG A C 1
ATOM 1234 O O . ARG A 1 169 ? 8.744 9.601 -7.130 1.00 91.88 169 ARG A O 1
ATOM 1241 N N . GLN A 1 170 ? 10.614 8.502 -6.552 1.00 91.44 170 GLN A N 1
ATOM 1242 C CA . GLN A 1 170 ? 11.510 9.376 -7.317 1.00 91.44 170 GLN A CA 1
ATOM 1243 C C . GLN A 1 170 ? 11.226 9.311 -8.825 1.00 91.44 170 GLN A C 1
ATOM 1245 O O . GLN A 1 170 ? 11.351 10.324 -9.512 1.00 91.44 170 GLN A O 1
ATOM 1250 N N . PHE A 1 171 ? 10.802 8.153 -9.340 1.00 90.81 171 PHE A N 1
ATOM 1251 C CA . PHE A 1 171 ? 10.485 7.980 -10.761 1.00 90.81 171 PHE A CA 1
ATOM 1252 C C . PHE A 1 171 ? 9.062 8.389 -11.137 1.00 90.81 171 PHE A C 1
ATOM 1254 O O . PHE A 1 171 ? 8.822 8.694 -12.305 1.00 90.81 171 PHE A O 1
ATOM 1261 N N . MET A 1 172 ? 8.126 8.430 -10.185 1.00 92.75 172 MET A N 1
ATOM 1262 C CA . MET A 1 172 ? 6.713 8.708 -10.468 1.00 92.75 172 MET A CA 1
ATOM 1263 C C . MET A 1 172 ? 6.485 9.979 -11.302 1.00 92.75 172 MET A C 1
ATOM 1265 O O . MET A 1 172 ? 5.839 9.859 -12.341 1.00 92.75 172 MET A O 1
ATOM 1269 N N . PRO A 1 173 ? 7.060 11.159 -10.982 1.00 91.44 173 PRO A N 1
ATOM 1270 C CA . PRO A 1 173 ? 6.819 12.365 -11.781 1.00 91.44 173 PRO A CA 1
ATOM 1271 C C . PRO A 1 173 ? 7.274 12.245 -13.242 1.00 91.44 173 PRO A C 1
ATOM 1273 O O . PRO A 1 173 ? 6.705 12.884 -14.128 1.00 91.44 173 PRO A O 1
ATOM 1276 N N . ALA A 1 174 ? 8.313 11.445 -13.503 1.00 90.75 174 ALA A N 1
ATOM 1277 C CA . ALA A 1 174 ? 8.784 11.169 -14.856 1.00 90.75 174 ALA A CA 1
ATOM 1278 C C . ALA A 1 174 ? 7.879 10.148 -15.563 1.00 90.75 174 ALA A C 1
ATOM 1280 O O . ALA A 1 174 ? 7.514 10.345 -16.719 1.00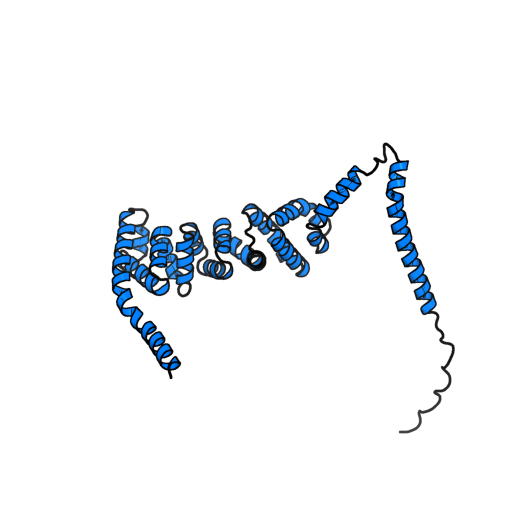 90.75 174 ALA A O 1
ATOM 1281 N N . LEU A 1 175 ? 7.465 9.088 -14.864 1.00 91.50 175 LEU A N 1
ATOM 1282 C CA . LEU A 1 175 ? 6.600 8.036 -15.404 1.00 91.50 175 LEU A CA 1
ATOM 1283 C C . LEU A 1 175 ? 5.159 8.505 -15.665 1.00 91.50 175 LEU A C 1
ATOM 1285 O O . LEU A 1 175 ? 4.520 8.037 -16.609 1.00 91.50 175 LEU A O 1
ATOM 1289 N N . GLU A 1 176 ? 4.656 9.451 -14.872 1.00 91.62 176 GLU A N 1
ATOM 1290 C CA . GLU A 1 176 ? 3.362 10.116 -15.079 1.00 91.62 176 GLU A CA 1
ATOM 1291 C C . GLU A 1 176 ? 3.337 10.942 -16.375 1.00 91.62 176 GLU A C 1
ATOM 1293 O O . GLU A 1 176 ? 2.286 11.062 -17.004 1.00 91.62 176 GLU A O 1
ATOM 1298 N N . LYS A 1 177 ? 4.495 11.457 -16.807 1.00 91.50 177 LYS A N 1
ATOM 1299 C CA . LYS A 1 177 ? 4.666 12.202 -18.066 1.00 91.50 177 LYS A CA 1
ATOM 1300 C C . LYS A 1 177 ? 5.109 11.322 -19.236 1.00 91.50 177 LYS A C 1
ATOM 1302 O O . LYS A 1 177 ? 5.037 11.756 -20.380 1.00 91.50 177 LYS A O 1
ATOM 1307 N N . ALA A 1 178 ? 5.591 10.115 -18.953 1.00 90.06 178 ALA A N 1
ATOM 1308 C CA . ALA A 1 178 ? 6.059 9.183 -19.966 1.00 90.06 178 ALA A CA 1
ATOM 1309 C C . ALA A 1 178 ? 4.903 8.636 -20.815 1.00 90.06 178 ALA A C 1
ATOM 1311 O O . ALA A 1 178 ? 3.762 8.526 -20.349 1.00 90.06 178 ALA A O 1
ATOM 1312 N N . GLU A 1 179 ? 5.231 8.236 -22.045 1.00 92.62 179 GLU A N 1
ATOM 1313 C CA . GLU A 1 179 ? 4.291 7.586 -22.955 1.00 92.62 179 GLU A CA 1
ATOM 1314 C C . GLU A 1 179 ? 3.683 6.313 -22.330 1.00 92.62 179 GLU A C 1
ATOM 1316 O O . GLU A 1 179 ? 4.376 5.585 -21.605 1.00 92.62 179 GLU A O 1
ATOM 1321 N N . PRO A 1 180 ? 2.416 5.973 -22.642 1.00 92.81 180 PRO A N 1
ATOM 1322 C CA . PRO A 1 180 ? 1.753 4.789 -22.089 1.00 92.81 180 PRO A CA 1
ATOM 1323 C C . PRO A 1 180 ? 2.525 3.476 -22.300 1.00 92.81 180 PRO A C 1
ATOM 1325 O O . PRO A 1 180 ? 2.530 2.611 -21.421 1.00 92.81 180 PRO A O 1
ATOM 1328 N N . ALA A 1 181 ? 3.224 3.334 -23.432 1.00 90.19 181 ALA A N 1
ATOM 1329 C CA . ALA A 1 181 ? 4.054 2.165 -23.734 1.00 90.19 181 ALA A CA 1
ATOM 1330 C C . ALA A 1 181 ? 5.273 2.047 -22.801 1.00 90.19 181 ALA A C 1
ATOM 1332 O O . ALA A 1 181 ? 5.616 0.960 -22.345 1.00 90.19 181 ALA A O 1
ATOM 1333 N N . VAL A 1 182 ? 5.908 3.172 -22.463 1.00 90.56 182 VAL A N 1
ATOM 1334 C CA . VAL A 1 182 ? 7.030 3.211 -21.512 1.00 90.56 182 VAL A CA 1
ATOM 1335 C C . VAL A 1 182 ? 6.535 2.896 -20.103 1.00 90.56 182 VAL A C 1
ATOM 1337 O O . VAL A 1 182 ? 7.152 2.103 -19.394 1.00 90.56 182 VAL A O 1
ATOM 1340 N N . ARG A 1 183 ? 5.397 3.477 -19.704 1.00 93.81 183 ARG A N 1
ATOM 1341 C CA . ARG A 1 183 ? 4.801 3.251 -18.381 1.00 93.81 183 ARG A CA 1
ATOM 1342 C C . ARG A 1 183 ? 4.405 1.793 -18.169 1.00 93.81 183 ARG A C 1
ATOM 1344 O O . ARG A 1 183 ? 4.752 1.224 -17.141 1.00 93.81 183 ARG A O 1
ATOM 1351 N N . SER A 1 184 ? 3.707 1.192 -19.131 1.00 92.50 184 SER A N 1
ATOM 1352 C CA . SER A 1 184 ? 3.321 -0.225 -19.069 1.00 92.50 184 SER A CA 1
ATOM 1353 C C . SER A 1 184 ? 4.546 -1.135 -19.004 1.00 92.50 184 SER A C 1
ATOM 1355 O O . SER A 1 184 ? 4.648 -1.928 -18.075 1.00 92.50 184 SER A O 1
ATOM 1357 N N . ALA A 1 185 ? 5.537 -0.931 -19.880 1.00 92.00 185 ALA A N 1
ATOM 1358 C CA . ALA A 1 185 ? 6.785 -1.689 -19.832 1.00 92.00 185 ALA A CA 1
ATOM 1359 C C . ALA A 1 185 ? 7.505 -1.551 -18.478 1.00 92.00 185 ALA A C 1
ATOM 1361 O O . ALA A 1 185 ? 8.042 -2.530 -17.959 1.00 92.00 185 ALA A O 1
ATOM 1362 N N . PHE A 1 186 ? 7.515 -0.350 -17.887 1.00 94.00 186 PHE A N 1
ATOM 1363 C CA . PHE A 1 186 ? 8.090 -0.126 -16.562 1.00 94.00 186 PHE A CA 1
ATOM 1364 C C . PHE A 1 186 ? 7.340 -0.913 -15.486 1.00 94.00 186 PHE A C 1
ATOM 1366 O O . PHE A 1 186 ? 7.976 -1.590 -14.683 1.00 94.00 186 PHE A O 1
ATOM 1373 N N . LEU A 1 187 ? 6.006 -0.845 -15.474 1.00 94.31 187 LEU A N 1
ATOM 1374 C CA . LEU A 1 187 ? 5.172 -1.553 -14.502 1.00 94.31 187 LEU A CA 1
ATOM 1375 C C . LEU A 1 187 ? 5.297 -3.074 -14.637 1.00 94.31 187 LEU A C 1
ATOM 1377 O O . LEU A 1 187 ? 5.397 -3.753 -13.621 1.00 94.31 187 LEU A O 1
ATOM 1381 N N . ASP A 1 188 ? 5.391 -3.602 -15.857 1.00 92.06 188 ASP A N 1
ATOM 1382 C CA . ASP A 1 188 ? 5.605 -5.032 -16.094 1.00 92.06 188 ASP A CA 1
ATOM 1383 C C . ASP A 1 188 ? 6.965 -5.492 -15.548 1.00 92.06 188 ASP A C 1
ATOM 1385 O O . ASP A 1 188 ? 7.077 -6.537 -14.900 1.00 92.06 188 ASP A O 1
ATOM 1389 N N . ARG A 1 189 ? 8.024 -4.697 -15.760 1.00 92.69 189 ARG A N 1
ATOM 1390 C CA . ARG A 1 189 ? 9.356 -5.004 -15.214 1.00 92.69 189 ARG A CA 1
ATOM 1391 C C . ARG A 1 189 ? 9.432 -4.815 -13.707 1.00 92.69 189 ARG A C 1
ATOM 1393 O O . ARG A 1 189 ? 10.073 -5.632 -13.050 1.00 92.69 189 ARG A O 1
ATOM 1400 N N . LEU A 1 190 ? 8.746 -3.815 -13.163 1.00 93.75 190 LEU A N 1
ATOM 1401 C CA . LEU A 1 190 ? 8.579 -3.638 -11.726 1.00 93.75 190 LEU A CA 1
ATOM 1402 C C . LEU A 1 190 ? 7.874 -4.844 -11.110 1.00 93.75 190 LEU A C 1
ATOM 1404 O O . LEU A 1 190 ? 8.331 -5.367 -10.102 1.00 93.75 190 LEU A O 1
ATOM 1408 N N . ALA A 1 191 ? 6.809 -5.334 -11.732 1.00 91.06 191 ALA A N 1
ATOM 1409 C CA . ALA A 1 191 ? 6.078 -6.481 -11.223 1.00 91.06 191 ALA A CA 1
ATOM 1410 C C . ALA A 1 191 ? 6.905 -7.779 -11.288 1.00 91.06 191 ALA A C 1
ATOM 1412 O O . ALA A 1 191 ? 6.853 -8.611 -10.381 1.00 91.06 191 ALA A O 1
ATOM 1413 N N . ALA A 1 192 ? 7.736 -7.933 -12.324 1.00 90.56 192 ALA A N 1
ATOM 1414 C CA . ALA A 1 192 ? 8.628 -9.080 -12.470 1.00 90.56 192 ALA A CA 1
ATOM 1415 C C . ALA A 1 192 ? 9.863 -9.029 -11.547 1.00 90.56 192 ALA A C 1
ATOM 1417 O O . ALA A 1 192 ? 10.315 -10.071 -11.065 1.00 90.56 192 ALA A O 1
ATOM 1418 N N . GLY A 1 193 ? 10.443 -7.842 -11.350 1.00 90.06 193 GLY A N 1
ATOM 1419 C CA . GLY A 1 193 ? 11.731 -7.643 -10.678 1.00 90.06 193 GLY A CA 1
ATOM 1420 C C . GLY A 1 193 ? 11.664 -7.063 -9.267 1.00 90.06 193 GLY A C 1
ATOM 1421 O O . GLY A 1 193 ? 12.648 -7.160 -8.544 1.00 90.06 193 GLY A O 1
ATOM 1422 N N . GLY A 1 194 ? 10.535 -6.479 -8.863 1.00 93.44 194 GLY A N 1
ATOM 1423 C CA . GLY A 1 194 ? 10.363 -5.836 -7.560 1.00 93.44 194 GLY A CA 1
ATOM 1424 C C . GLY A 1 194 ? 11.437 -4.783 -7.280 1.00 93.44 194 GLY A C 1
ATOM 1425 O O . GLY A 1 194 ? 11.740 -3.936 -8.124 1.00 93.44 194 GLY A O 1
ATOM 1426 N N . ASP A 1 195 ? 12.038 -4.868 -6.096 1.00 93.69 195 ASP A N 1
ATOM 1427 C CA . ASP A 1 195 ?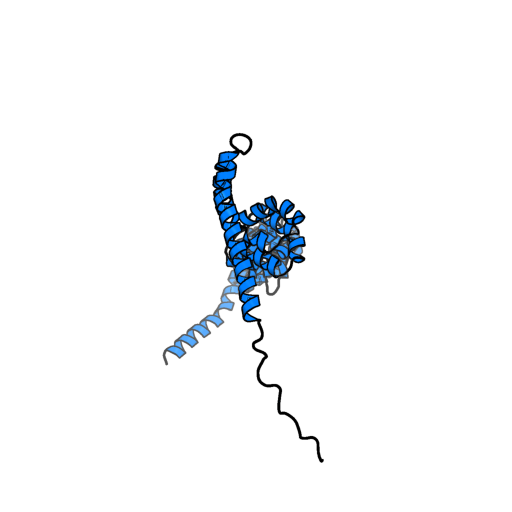 13.074 -3.938 -5.644 1.00 93.69 195 ASP A CA 1
ATOM 1428 C C . ASP A 1 195 ? 14.347 -3.997 -6.496 1.00 93.69 195 ASP A C 1
ATOM 1430 O O . ASP A 1 195 ? 14.918 -2.950 -6.803 1.00 93.69 195 ASP A O 1
ATOM 1434 N N . ASP A 1 196 ? 14.755 -5.183 -6.960 1.00 93.25 196 ASP A N 1
ATOM 1435 C CA . ASP A 1 196 ? 15.959 -5.341 -7.787 1.00 93.25 196 ASP A CA 1
ATOM 1436 C C . ASP A 1 196 ? 15.859 -4.524 -9.076 1.00 93.25 196 ASP A C 1
ATOM 1438 O O . ASP A 1 196 ? 16.844 -3.953 -9.550 1.00 93.25 196 ASP A O 1
ATOM 1442 N N . PHE A 1 197 ? 14.656 -4.450 -9.655 1.00 93.56 197 PHE A N 1
ATOM 1443 C CA . PHE A 1 197 ? 14.403 -3.609 -10.819 1.00 93.56 197 PHE A CA 1
ATOM 1444 C C . PHE A 1 197 ? 14.588 -2.137 -10.484 1.00 93.56 197 PHE A C 1
ATOM 1446 O O . PHE A 1 197 ? 15.274 -1.425 -11.213 1.00 93.56 197 PHE A O 1
ATOM 1453 N N . LEU A 1 198 ? 14.023 -1.680 -9.371 1.00 94.19 198 LEU A N 1
ATOM 1454 C CA . LEU A 1 198 ? 14.105 -0.281 -8.969 1.00 94.19 198 LEU A CA 1
ATOM 1455 C C . LEU A 1 198 ? 15.537 0.143 -8.642 1.00 94.19 198 LEU A C 1
ATOM 1457 O O . LEU A 1 198 ? 15.955 1.220 -9.067 1.00 94.19 198 LEU A O 1
ATOM 1461 N N . VAL A 1 199 ? 16.312 -0.715 -7.976 1.00 92.75 199 VAL A N 1
ATOM 1462 C CA . VAL A 1 199 ? 17.742 -0.491 -7.716 1.00 92.75 199 VAL A CA 1
ATOM 1463 C C . VAL A 1 199 ? 18.543 -0.487 -9.022 1.00 92.75 199 VAL A C 1
ATOM 1465 O O . VAL A 1 199 ? 19.428 0.347 -9.227 1.00 92.75 199 VAL A O 1
ATOM 1468 N N . TRP A 1 200 ? 18.233 -1.395 -9.950 1.00 92.50 200 TRP A N 1
ATOM 1469 C CA . TRP A 1 200 ? 18.866 -1.419 -11.268 1.00 92.50 200 TRP A CA 1
ATOM 1470 C C . TRP A 1 200 ? 18.580 -0.134 -12.055 1.00 92.50 200 TRP A C 1
ATOM 1472 O O . TRP A 1 200 ? 19.509 0.459 -12.617 1.00 92.50 200 TRP A O 1
ATOM 1482 N N . VAL A 1 201 ? 17.319 0.318 -12.061 1.00 91.50 201 VAL A N 1
ATOM 1483 C CA . VAL A 1 201 ? 16.897 1.555 -12.727 1.00 91.50 201 VAL A CA 1
ATOM 1484 C C . VAL A 1 201 ? 17.567 2.751 -12.065 1.00 91.50 201 VAL A C 1
ATOM 1486 O O . VAL A 1 201 ? 18.116 3.586 -12.776 1.00 91.50 201 VAL A O 1
ATOM 1489 N N . SER A 1 202 ? 17.601 2.835 -10.733 1.00 91.00 202 SER A N 1
ATOM 1490 C CA . SER A 1 202 ? 18.185 3.980 -10.021 1.00 91.00 202 SER A CA 1
ATOM 1491 C C . SER A 1 202 ? 19.674 4.155 -10.290 1.00 91.00 202 SER A C 1
ATOM 1493 O O . SER A 1 202 ? 20.129 5.277 -10.524 1.00 91.00 202 SER A O 1
ATOM 1495 N N . ARG A 1 203 ? 20.425 3.054 -10.395 1.00 90.56 203 ARG A N 1
ATOM 1496 C CA . ARG A 1 203 ? 21.847 3.083 -10.770 1.00 90.56 203 ARG A CA 1
ATOM 1497 C C . ARG A 1 203 ? 22.078 3.527 -12.214 1.00 90.56 203 ARG A C 1
ATOM 1499 O O . ARG A 1 203 ? 23.087 4.168 -12.502 1.00 90.56 203 ARG A O 1
ATOM 1506 N N . ARG A 1 204 ? 21.163 3.197 -13.129 1.00 87.62 204 ARG A N 1
ATOM 1507 C CA . ARG A 1 204 ? 21.292 3.487 -14.570 1.00 87.62 204 ARG A CA 1
ATOM 1508 C C . ARG A 1 204 ? 20.496 4.708 -15.031 1.00 87.62 204 ARG A C 1
ATOM 1510 O O . ARG A 1 204 ? 20.628 5.112 -16.183 1.00 87.62 204 ARG A O 1
ATOM 1517 N N . TRP A 1 205 ? 19.737 5.341 -14.141 1.00 81.88 205 TRP A N 1
ATOM 1518 C CA . TRP A 1 205 ? 18.845 6.445 -14.484 1.00 81.88 205 TRP A CA 1
ATOM 1519 C C . TRP A 1 205 ? 19.580 7.638 -15.083 1.00 81.88 205 TRP A C 1
ATOM 1521 O O . TRP A 1 205 ? 19.145 8.170 -16.095 1.00 81.88 205 TRP A O 1
ATOM 1531 N N . LYS A 1 206 ? 20.706 8.057 -14.491 1.00 79.12 206 LYS A N 1
ATOM 1532 C CA . LYS A 1 206 ? 21.480 9.207 -14.990 1.00 79.12 206 LYS A CA 1
ATOM 1533 C C . LYS A 1 206 ? 21.950 8.989 -16.442 1.00 79.12 206 LYS A C 1
ATOM 1535 O O . LYS A 1 206 ? 21.644 9.843 -17.271 1.00 79.12 206 LYS A O 1
ATOM 1540 N N . PRO A 1 207 ? 22.607 7.860 -16.786 1.00 77.06 207 PRO A N 1
ATOM 1541 C CA . PRO A 1 207 ? 22.908 7.528 -18.179 1.00 77.06 207 PRO A CA 1
ATOM 1542 C C . PRO A 1 207 ? 21.678 7.520 -19.093 1.00 77.06 207 PRO A C 1
ATOM 1544 O O . PRO A 1 207 ? 21.725 8.080 -20.184 1.00 77.06 207 PRO A O 1
ATOM 1547 N N . LEU A 1 208 ? 20.569 6.922 -18.645 1.00 76.00 208 LEU A N 1
ATOM 1548 C CA . LEU A 1 208 ? 19.341 6.824 -19.440 1.00 76.00 208 LEU A CA 1
ATOM 1549 C C . LEU A 1 208 ? 18.689 8.190 -19.681 1.00 76.00 208 LEU A C 1
ATOM 1551 O O . LEU A 1 208 ? 18.236 8.468 -20.785 1.00 76.00 208 LEU A O 1
ATOM 1555 N N . ALA A 1 209 ? 18.688 9.067 -18.679 1.00 73.31 209 ALA A N 1
ATOM 1556 C CA . ALA A 1 209 ? 18.171 10.424 -18.792 1.00 73.31 209 ALA A CA 1
ATOM 1557 C C . ALA A 1 209 ? 18.977 11.257 -19.801 1.00 73.31 209 ALA A C 1
ATOM 1559 O O . ALA A 1 209 ? 18.389 11.984 -20.595 1.00 73.31 209 ALA A O 1
ATOM 1560 N N . VAL A 1 210 ? 20.308 11.112 -19.814 1.00 72.06 210 VAL A N 1
ATOM 1561 C CA . VAL A 1 210 ? 21.187 11.798 -20.779 1.00 72.06 210 VAL A CA 1
ATOM 1562 C C . VAL A 1 210 ? 21.025 11.232 -22.196 1.00 72.06 210 VAL A C 1
ATOM 1564 O O . VAL A 1 210 ? 21.078 11.984 -23.163 1.00 72.06 210 VAL A O 1
ATOM 1567 N N . ALA A 1 211 ? 20.769 9.928 -22.335 1.00 66.94 211 ALA A N 1
ATOM 1568 C CA . ALA A 1 211 ? 20.630 9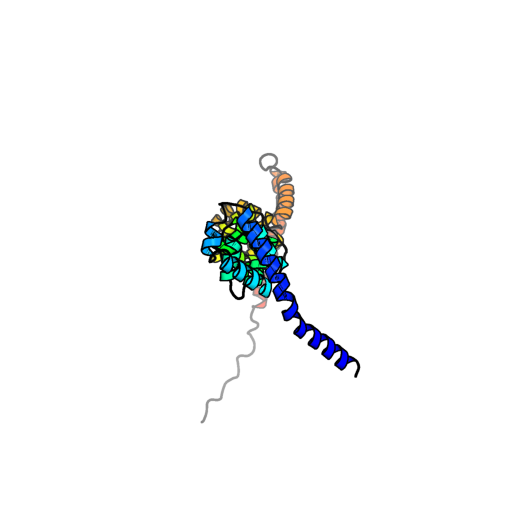.241 -23.623 1.00 66.94 211 ALA A CA 1
ATOM 1569 C C . ALA A 1 211 ? 19.249 9.397 -24.301 1.00 66.94 211 ALA A C 1
ATOM 1571 O O . ALA A 1 211 ? 18.950 8.670 -25.248 1.00 66.94 211 ALA A O 1
ATOM 1572 N N . GLY A 1 212 ? 18.405 10.325 -23.839 1.00 68.00 212 GLY A N 1
ATOM 1573 C CA . GLY A 1 212 ? 17.077 10.575 -24.417 1.00 68.00 212 GLY A CA 1
ATOM 1574 C C . GLY A 1 212 ? 15.897 10.045 -23.596 1.00 68.00 212 GLY A C 1
ATOM 1575 O O . GLY A 1 212 ? 14.777 10.015 -24.099 1.00 68.00 212 GLY A O 1
ATOM 1576 N N . GLY A 1 213 ? 16.115 9.663 -22.334 1.00 72.88 213 GLY A N 1
ATOM 1577 C CA . GLY A 1 213 ? 15.063 9.299 -21.384 1.00 72.88 213 GLY A CA 1
ATOM 1578 C C . GLY A 1 213 ? 14.795 7.794 -21.262 1.00 72.88 213 GLY A C 1
ATOM 1579 O O . GLY A 1 213 ? 15.439 6.952 -21.888 1.00 72.88 213 GLY A O 1
ATOM 1580 N N . LEU A 1 214 ? 13.826 7.443 -20.408 1.00 73.38 214 LEU A N 1
ATOM 1581 C CA . LEU A 1 214 ? 13.308 6.077 -20.297 1.00 73.38 214 LEU A CA 1
ATOM 1582 C C . LEU A 1 214 ? 12.628 5.688 -21.615 1.00 73.38 214 LEU A C 1
ATOM 1584 O O . LEU A 1 214 ? 11.491 6.072 -21.873 1.00 73.38 214 LEU A O 1
ATOM 1588 N N . THR A 1 215 ? 13.308 4.900 -22.438 1.00 79.94 215 THR A N 1
ATOM 1589 C CA . THR A 1 215 ? 12.697 4.262 -23.607 1.00 79.94 215 THR A CA 1
ATOM 1590 C C . THR A 1 215 ? 12.294 2.830 -23.272 1.00 79.94 215 THR A C 1
ATOM 1592 O O . THR A 1 215 ? 12.866 2.197 -22.381 1.00 79.94 215 THR A O 1
ATOM 1595 N N . VAL A 1 216 ? 11.331 2.278 -24.016 1.00 73.94 216 VAL A N 1
ATOM 1596 C CA . VAL A 1 216 ? 10.954 0.859 -23.893 1.00 73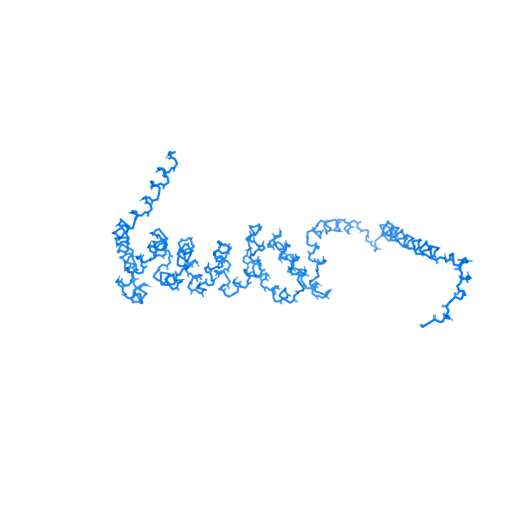.94 216 VAL A CA 1
ATOM 1597 C C . VAL A 1 216 ? 12.185 -0.038 -24.061 1.00 73.94 216 VAL A C 1
ATOM 1599 O O . VAL A 1 216 ? 12.382 -0.949 -23.265 1.00 73.94 216 VAL A O 1
ATOM 1602 N N . ALA A 1 217 ? 13.068 0.276 -25.018 1.00 73.69 217 ALA A N 1
ATOM 1603 C CA . ALA A 1 217 ? 14.313 -0.459 -25.244 1.00 73.69 217 ALA A CA 1
ATOM 1604 C C . ALA A 1 217 ? 15.198 -0.507 -23.984 1.00 73.69 217 ALA A C 1
ATOM 1606 O O . ALA A 1 217 ? 15.631 -1.586 -23.572 1.00 73.69 217 ALA A O 1
ATOM 1607 N N . ALA A 1 218 ? 15.393 0.637 -23.320 1.00 75.62 218 ALA A N 1
ATOM 1608 C CA . ALA A 1 218 ? 16.152 0.716 -22.075 1.00 75.62 218 ALA A CA 1
ATOM 1609 C C . ALA A 1 218 ? 15.520 -0.106 -20.941 1.00 75.62 218 ALA A C 1
ATOM 1611 O O . ALA A 1 218 ? 16.231 -0.812 -20.229 1.00 75.62 218 ALA A O 1
ATOM 1612 N N . ILE A 1 219 ? 14.193 -0.064 -20.794 1.00 77.31 219 ILE A N 1
ATOM 1613 C CA . ILE A 1 219 ? 13.474 -0.851 -19.779 1.00 77.31 219 ILE A CA 1
ATOM 1614 C C . ILE A 1 219 ? 13.586 -2.350 -20.076 1.00 77.31 219 ILE A C 1
ATOM 1616 O O . ILE A 1 219 ? 13.826 -3.153 -19.176 1.00 77.31 219 ILE A O 1
ATOM 1620 N N . THR A 1 220 ? 13.456 -2.748 -21.343 1.00 75.38 220 THR A N 1
ATOM 1621 C CA . THR A 1 220 ? 13.537 -4.160 -21.744 1.00 75.38 220 THR A CA 1
ATOM 1622 C C . THR A 1 220 ? 14.931 -4.760 -21.596 1.00 75.38 220 THR A C 1
ATOM 1624 O O . THR A 1 220 ? 15.044 -5.978 -21.463 1.00 75.38 220 THR A O 1
ATOM 1627 N N . ALA A 1 221 ? 15.975 -3.925 -21.541 1.00 75.25 221 ALA A N 1
ATOM 1628 C CA . ALA A 1 221 ? 17.334 -4.363 -21.242 1.00 75.25 221 ALA A CA 1
ATOM 1629 C C . ALA A 1 221 ? 17.493 -4.878 -19.797 1.00 75.25 221 ALA A C 1
ATOM 1631 O O . ALA A 1 221 ? 18.492 -5.531 -19.489 1.00 75.25 221 ALA A O 1
ATOM 1632 N N . TYR A 1 222 ? 16.514 -4.648 -18.914 1.00 65.62 222 TYR A N 1
ATOM 1633 C CA . TYR A 1 222 ? 16.485 -5.248 -17.584 1.00 65.62 222 TYR A CA 1
ATOM 1634 C C . TYR A 1 222 ? 16.469 -6.791 -17.668 1.00 65.62 222 TYR A C 1
ATOM 1636 O O . TYR A 1 222 ? 15.632 -7.389 -18.352 1.00 65.62 222 TYR A O 1
ATOM 1644 N N . LYS A 1 223 ? 17.429 -7.427 -16.979 1.00 61.31 223 LYS A N 1
ATOM 1645 C CA . LYS A 1 223 ? 17.811 -8.859 -17.003 1.00 61.31 223 LYS A CA 1
ATOM 1646 C C . LYS A 1 223 ? 18.400 -9.420 -18.301 1.00 61.31 223 LYS A C 1
ATOM 1648 O O . LYS A 1 223 ? 19.222 -10.326 -18.210 1.00 61.31 223 LYS A O 1
ATOM 1653 N N . VAL A 1 224 ? 18.101 -8.866 -19.479 1.00 58.31 224 VAL A N 1
ATOM 1654 C CA . VAL A 1 224 ? 18.900 -9.183 -20.685 1.00 58.31 224 VAL A CA 1
ATOM 1655 C C . VAL A 1 224 ? 20.332 -8.700 -20.468 1.00 58.31 224 VAL A C 1
ATOM 1657 O O . VAL A 1 224 ? 21.283 -9.407 -20.764 1.00 58.31 224 VAL A O 1
ATOM 1660 N N . GLY A 1 225 ? 20.480 -7.528 -19.853 1.00 48.03 225 GLY A N 1
ATOM 1661 C CA . GLY A 1 225 ? 21.757 -6.915 -19.546 1.00 48.03 225 GLY A CA 1
ATOM 1662 C C . GLY A 1 225 ? 22.563 -7.581 -18.439 1.00 48.03 225 GLY A C 1
ATOM 1663 O O . GLY A 1 225 ? 23.732 -7.269 -18.390 1.00 48.03 225 GLY A O 1
ATOM 1664 N N . ASP A 1 226 ? 22.035 -8.462 -17.583 1.00 51.09 226 ASP A N 1
ATOM 1665 C CA . ASP A 1 226 ? 22.888 -9.152 -16.592 1.00 51.09 226 ASP A CA 1
ATOM 1666 C C . ASP A 1 226 ? 23.497 -10.423 -17.195 1.00 51.09 226 ASP A C 1
ATOM 1668 O O . ASP A 1 226 ? 24.707 -10.594 -17.123 1.00 51.09 226 ASP A O 1
ATOM 1672 N N . GLY A 1 227 ? 22.724 -11.212 -17.952 1.00 51.81 227 GLY A N 1
ATOM 1673 C CA . GLY A 1 227 ? 23.283 -12.312 -18.752 1.00 51.81 227 GLY A CA 1
ATOM 1674 C C . GLY A 1 227 ? 24.170 -11.818 -19.902 1.00 51.81 227 GLY A C 1
ATOM 1675 O O . GLY A 1 227 ? 25.215 -12.399 -20.185 1.00 51.81 227 GLY A O 1
ATOM 1676 N N . VAL A 1 228 ? 23.805 -10.695 -20.532 1.00 49.19 228 VAL A N 1
ATOM 1677 C CA . VAL A 1 228 ? 24.652 -10.034 -21.532 1.00 49.19 228 VAL A CA 1
ATOM 1678 C C . VAL A 1 228 ? 25.784 -9.258 -20.876 1.00 49.19 228 VAL A C 1
ATOM 1680 O O . VAL A 1 228 ? 26.822 -9.209 -21.492 1.00 49.19 228 VAL A O 1
ATOM 1683 N N . ALA A 1 229 ? 25.696 -8.684 -19.671 1.00 48.09 229 ALA A N 1
ATOM 1684 C CA . ALA A 1 229 ? 26.859 -8.035 -19.045 1.00 48.09 229 ALA A CA 1
ATOM 1685 C C . ALA A 1 229 ? 27.822 -9.033 -18.411 1.00 48.09 229 ALA A C 1
ATOM 1687 O O . ALA A 1 229 ? 29.002 -8.730 -18.375 1.00 48.09 229 ALA A O 1
ATOM 1688 N N . GLU A 1 230 ? 27.384 -10.198 -17.939 1.00 54.84 230 GLU A N 1
ATOM 1689 C CA . GLU A 1 230 ? 28.295 -11.290 -17.567 1.00 54.84 230 GLU A CA 1
ATOM 1690 C C . GLU A 1 230 ? 28.914 -11.919 -18.812 1.00 54.84 230 GLU A C 1
ATOM 1692 O O . GLU A 1 230 ? 30.127 -12.103 -18.857 1.00 54.84 230 GLU A O 1
ATOM 1697 N N . GLY A 1 231 ? 28.124 -12.126 -19.873 1.00 54.78 231 GLY A N 1
ATOM 1698 C CA . GLY A 1 231 ? 28.644 -12.526 -21.179 1.00 54.78 231 GLY A CA 1
ATOM 1699 C C . GLY A 1 231 ? 29.605 -11.490 -21.768 1.00 54.78 231 GLY A C 1
ATOM 1700 O O . GLY A 1 231 ? 30.689 -11.838 -22.206 1.00 54.78 231 GLY A O 1
ATOM 1701 N N . VAL A 1 232 ? 29.257 -10.204 -21.724 1.00 52.88 232 VAL A N 1
ATOM 1702 C CA . VAL A 1 232 ? 30.057 -9.086 -22.244 1.00 52.88 232 VAL A CA 1
ATOM 1703 C C . VAL A 1 232 ? 31.247 -8.811 -21.344 1.00 52.88 232 VAL A C 1
ATOM 1705 O O . VAL A 1 232 ? 32.295 -8.529 -21.886 1.00 52.88 232 VAL A O 1
ATOM 1708 N N . ARG A 1 233 ? 31.163 -8.930 -20.015 1.00 58.22 233 ARG A N 1
ATOM 1709 C CA . ARG A 1 233 ? 32.348 -8.852 -19.142 1.00 58.22 233 ARG A CA 1
ATOM 1710 C C . ARG A 1 233 ? 33.281 -10.019 -19.399 1.00 58.22 233 ARG A C 1
ATOM 1712 O O . ARG A 1 233 ? 34.449 -9.768 -19.616 1.00 58.22 233 ARG A O 1
ATOM 1719 N N . GLY A 1 234 ? 32.778 -11.247 -19.520 1.00 65.38 234 GLY A N 1
ATOM 1720 C CA . GLY A 1 234 ? 33.602 -12.385 -19.936 1.00 65.38 234 GLY A CA 1
ATOM 1721 C C . GLY A 1 234 ? 34.257 -12.168 -21.305 1.00 65.38 234 GLY A C 1
ATOM 1722 O O . GLY A 1 234 ? 35.422 -12.490 -21.496 1.00 65.38 234 GLY A O 1
ATOM 1723 N N . VAL A 1 235 ? 33.537 -11.554 -22.245 1.00 62.66 235 VAL A N 1
ATOM 1724 C CA . VAL A 1 235 ? 34.017 -11.212 -23.595 1.00 62.66 235 VAL A CA 1
ATOM 1725 C C . VAL A 1 235 ? 34.980 -10.011 -23.591 1.00 62.66 235 VAL A C 1
ATOM 1727 O O . VAL A 1 235 ? 35.910 -9.993 -24.389 1.00 62.66 235 VAL A O 1
ATOM 1730 N N . VAL A 1 236 ? 34.801 -9.034 -22.699 1.00 66.31 236 VAL A N 1
ATOM 1731 C CA . VAL A 1 236 ? 35.644 -7.833 -22.538 1.00 66.31 236 VAL A CA 1
ATOM 1732 C C . VAL A 1 236 ? 36.909 -8.152 -21.745 1.00 66.31 236 VAL A C 1
ATOM 1734 O O . VAL A 1 236 ? 37.979 -7.685 -22.112 1.00 66.31 236 VAL A O 1
ATOM 1737 N N . ASP A 1 237 ? 36.825 -8.996 -20.722 1.00 72.06 237 ASP A N 1
ATOM 1738 C CA . ASP A 1 237 ? 37.976 -9.497 -19.969 1.00 72.06 237 ASP A CA 1
ATOM 1739 C C . ASP A 1 237 ? 38.797 -10.485 -20.817 1.00 72.06 237 ASP A C 1
ATOM 1741 O O . ASP A 1 237 ? 40.017 -10.559 -20.682 1.00 72.06 237 ASP A O 1
ATOM 1745 N N . ALA A 1 238 ? 38.148 -11.192 -21.753 1.00 72.94 238 ALA A N 1
ATOM 1746 C CA . ALA A 1 238 ? 38.813 -11.971 -22.798 1.00 72.94 238 ALA A CA 1
ATOM 1747 C C . ALA A 1 238 ? 39.253 -11.128 -24.011 1.00 72.94 238 ALA A C 1
ATOM 1749 O O . ALA A 1 238 ? 39.869 -11.672 -24.932 1.00 72.94 238 ALA A O 1
ATOM 1750 N N . MET A 1 239 ? 38.942 -9.826 -24.051 1.00 69.81 239 MET A N 1
ATOM 1751 C CA . MET A 1 239 ? 39.348 -8.961 -25.155 1.00 69.81 239 MET A CA 1
ATOM 1752 C C . MET A 1 239 ? 40.849 -8.660 -25.024 1.00 69.81 239 MET A C 1
ATOM 1754 O O . MET A 1 239 ? 41.287 -8.120 -24.003 1.00 69.81 239 MET A O 1
ATOM 1758 N N . PRO A 1 240 ? 41.664 -8.965 -26.049 1.00 79.31 240 PRO A N 1
ATOM 1759 C CA . PRO A 1 240 ? 43.087 -8.653 -26.020 1.00 79.31 240 PRO A CA 1
ATOM 1760 C C . PRO A 1 240 ? 43.295 -7.148 -25.856 1.00 79.31 240 PRO A C 1
ATOM 1762 O O . PRO A 1 240 ? 42.658 -6.350 -26.539 1.00 79.31 240 PRO A O 1
ATOM 1765 N N . ASN A 1 241 ? 44.185 -6.731 -24.956 1.00 79.31 241 ASN A N 1
ATOM 1766 C CA . ASN A 1 241 ? 44.454 -5.309 -24.770 1.00 79.31 241 ASN A CA 1
ATOM 1767 C C . ASN A 1 241 ? 45.199 -4.763 -26.010 1.00 79.31 241 ASN A C 1
ATOM 1769 O O . ASN A 1 241 ? 46.325 -5.205 -26.264 1.00 79.31 241 ASN A O 1
ATOM 1773 N N . PRO A 1 242 ? 44.642 -3.784 -26.754 1.00 79.12 242 PRO A N 1
ATOM 1774 C CA . PRO A 1 242 ? 45.228 -3.301 -28.010 1.00 79.12 242 PRO A CA 1
ATOM 1775 C C . PRO A 1 242 ? 46.613 -2.665 -27.833 1.00 79.12 242 PRO A C 1
ATOM 1777 O O . PRO A 1 242 ? 47.384 -2.597 -28.784 1.00 79.12 242 PRO A O 1
ATOM 1780 N N . SER A 1 243 ? 46.947 -2.226 -26.615 1.00 77.31 243 SER A N 1
ATOM 1781 C CA . SER A 1 243 ? 48.271 -1.679 -26.287 1.00 77.31 243 SER A CA 1
ATOM 1782 C C . SER A 1 243 ? 49.357 -2.740 -26.087 1.00 77.31 243 SER A C 1
ATOM 1784 O O . SER A 1 243 ? 50.538 -2.407 -26.125 1.00 77.31 243 SER A O 1
ATOM 1786 N N . ARG A 1 244 ? 48.978 -4.005 -25.857 1.00 88.31 244 ARG A N 1
ATOM 1787 C CA . ARG A 1 244 ? 49.915 -5.117 -25.630 1.00 88.31 244 ARG A CA 1
ATOM 1788 C C . ARG A 1 244 ? 50.016 -6.056 -26.826 1.00 88.31 244 ARG A C 1
ATOM 1790 O O . ARG A 1 244 ? 51.112 -6.518 -27.114 1.00 88.31 244 ARG A O 1
ATOM 1797 N N . ASP A 1 245 ? 48.903 -6.319 -27.509 1.00 89.62 245 ASP A N 1
ATOM 1798 C CA . ASP A 1 245 ? 48.869 -7.194 -28.684 1.00 89.62 245 ASP A CA 1
ATOM 1799 C C . ASP A 1 245 ? 47.783 -6.740 -29.674 1.00 89.62 245 ASP A C 1
ATOM 1801 O O . ASP A 1 245 ? 46.619 -7.153 -29.623 1.00 89.62 245 ASP A O 1
ATOM 1805 N N . ALA A 1 246 ? 48.173 -5.843 -30.583 1.00 86.38 246 ALA A N 1
ATOM 1806 C CA . ALA A 1 246 ? 47.280 -5.299 -31.601 1.00 86.38 246 ALA A CA 1
ATOM 1807 C C . ALA A 1 246 ? 46.803 -6.372 -32.596 1.00 86.38 246 ALA A C 1
ATOM 1809 O O . ALA A 1 246 ? 45.681 -6.283 -33.094 1.00 86.38 246 ALA A O 1
ATOM 1810 N N . ALA A 1 247 ? 47.619 -7.396 -32.871 1.00 87.69 247 ALA A N 1
ATOM 1811 C CA . ALA A 1 247 ? 47.271 -8.455 -33.813 1.00 87.69 247 ALA A CA 1
ATOM 1812 C C . ALA A 1 247 ? 46.175 -9.361 -33.241 1.00 87.69 247 ALA A C 1
ATOM 1814 O O . ALA A 1 247 ? 45.188 -9.627 -33.928 1.00 87.69 247 ALA A O 1
ATOM 1815 N N . ALA A 1 248 ? 46.293 -9.760 -31.970 1.00 84.44 248 ALA A N 1
ATOM 1816 C CA . ALA A 1 248 ? 45.242 -10.501 -31.280 1.00 84.44 248 ALA A CA 1
ATOM 1817 C C . ALA A 1 248 ? 43.949 -9.680 -31.165 1.00 84.44 248 ALA A C 1
ATOM 1819 O O . ALA A 1 248 ? 42.862 -10.213 -31.388 1.00 84.44 248 ALA A O 1
ATOM 1820 N N . TRP A 1 249 ? 44.050 -8.374 -30.891 1.00 88.00 249 TRP A N 1
ATOM 1821 C CA . TRP A 1 249 ? 42.885 -7.486 -30.851 1.00 88.00 249 TRP A CA 1
ATOM 1822 C C . TRP A 1 249 ? 42.168 -7.412 -32.209 1.00 88.00 249 TRP A C 1
ATOM 1824 O O . TRP A 1 249 ? 40.951 -7.579 -32.275 1.00 88.00 249 TRP A O 1
ATOM 1834 N N . PHE A 1 250 ? 42.904 -7.250 -33.314 1.00 87.88 250 PHE A N 1
ATOM 1835 C CA . PHE A 1 250 ? 42.321 -7.268 -34.662 1.00 87.88 250 PHE A CA 1
ATOM 1836 C C . PHE A 1 250 ? 41.733 -8.636 -35.038 1.00 87.88 250 PHE A C 1
ATOM 1838 O O . PHE A 1 250 ? 40.640 -8.698 -35.606 1.00 87.88 250 PHE A O 1
ATOM 1845 N N . ALA A 1 251 ? 42.418 -9.731 -34.697 1.00 89.25 251 ALA A N 1
ATOM 1846 C CA . ALA A 1 251 ? 41.933 -11.094 -34.920 1.00 89.25 251 ALA A CA 1
ATOM 1847 C C . ALA A 1 251 ? 40.628 -11.377 -34.164 1.00 89.25 251 ALA A C 1
ATOM 1849 O O . ALA A 1 251 ? 39.745 -12.064 -34.674 1.00 89.25 251 ALA A O 1
ATOM 1850 N N . TRP A 1 252 ? 40.473 -10.792 -32.979 1.00 88.88 252 TRP A N 1
ATOM 1851 C CA . TRP A 1 252 ? 39.257 -10.895 -32.185 1.00 88.88 252 TRP A CA 1
ATOM 1852 C C . TRP A 1 252 ? 38.065 -10.153 -32.817 1.00 88.88 252 TRP A C 1
ATOM 1854 O O . TRP A 1 252 ? 36.932 -10.619 -32.726 1.00 88.88 252 TRP A O 1
ATOM 1864 N N . TRP A 1 253 ? 38.301 -9.036 -33.518 1.00 88.00 253 TRP A N 1
ATOM 1865 C CA . TRP A 1 253 ? 37.253 -8.270 -34.217 1.00 88.00 253 TRP A CA 1
ATOM 1866 C C . TRP A 1 253 ? 36.855 -8.836 -35.586 1.00 88.00 253 TRP A C 1
ATOM 1868 O O . TRP A 1 253 ? 35.769 -8.533 -36.088 1.00 88.00 253 TRP A O 1
ATOM 1878 N N . LEU A 1 254 ? 37.703 -9.667 -36.192 1.00 90.88 254 LEU A N 1
ATOM 1879 C CA . LEU A 1 254 ? 37.496 -10.256 -37.520 1.00 90.88 254 LEU A CA 1
ATOM 1880 C C . LEU A 1 254 ? 36.121 -10.939 -37.703 1.00 90.88 254 LEU A C 1
ATOM 1882 O O . LEU A 1 254 ? 35.473 -10.669 -38.717 1.00 90.88 254 LEU A O 1
ATOM 1886 N N . PRO A 1 255 ? 35.603 -11.739 -36.747 1.00 86.94 255 PRO A N 1
ATOM 1887 C CA . PRO A 1 255 ? 34.268 -12.333 -36.845 1.00 86.94 255 PRO A CA 1
ATOM 1888 C C . PRO A 1 255 ? 33.142 -11.291 -36.872 1.00 86.94 255 PRO A C 1
ATOM 1890 O O . PRO A 1 255 ? 32.182 -11.431 -37.630 1.00 86.94 255 PRO A O 1
ATOM 1893 N N . VAL A 1 256 ? 33.264 -10.220 -36.080 1.00 84.88 256 VAL A N 1
ATOM 1894 C CA . VAL A 1 256 ? 32.267 -9.138 -36.029 1.00 84.88 256 VAL A CA 1
ATOM 1895 C C . VAL A 1 256 ? 32.271 -8.356 -37.340 1.00 84.88 256 VAL A C 1
ATOM 1897 O O . VAL A 1 256 ? 31.213 -8.103 -37.915 1.00 84.88 256 VAL A O 1
ATOM 1900 N N . LEU A 1 257 ? 33.457 -8.033 -37.862 1.00 89.25 257 LEU A N 1
ATOM 1901 C CA . LEU A 1 257 ? 33.603 -7.369 -39.158 1.00 89.25 257 LEU A CA 1
ATOM 1902 C C . LEU A 1 257 ? 33.073 -8.239 -40.306 1.00 89.25 257 LEU A C 1
ATOM 1904 O O . LEU A 1 257 ? 32.392 -7.723 -41.191 1.00 89.25 257 LEU A O 1
ATOM 1908 N N . ALA A 1 258 ? 33.309 -9.553 -40.269 1.00 88.88 258 ALA A N 1
ATOM 1909 C CA . ALA A 1 258 ? 32.767 -10.494 -41.247 1.00 88.88 258 ALA A CA 1
ATOM 1910 C C . ALA A 1 258 ? 31.230 -10.547 -41.207 1.00 88.88 258 ALA A C 1
ATOM 1912 O O . ALA A 1 258 ? 30.585 -10.539 -42.257 1.00 88.88 258 ALA A O 1
ATOM 1913 N N . LEU A 1 259 ? 30.629 -10.533 -40.012 1.00 89.50 259 LEU A N 1
ATOM 1914 C CA . LEU A 1 259 ? 29.175 -10.486 -39.850 1.00 89.50 259 LEU A CA 1
ATOM 1915 C C . LEU A 1 259 ? 28.589 -9.185 -40.421 1.00 89.50 259 LEU A C 1
ATOM 1917 O O . LEU A 1 259 ? 27.624 -9.225 -41.184 1.00 89.50 259 LEU A O 1
ATOM 1921 N N . VAL A 1 260 ? 29.192 -8.035 -40.102 1.00 87.94 260 VAL A N 1
ATOM 1922 C CA . VAL A 1 260 ? 28.775 -6.732 -40.648 1.00 87.94 260 VAL A CA 1
ATOM 1923 C C . VAL A 1 260 ? 28.897 -6.728 -42.172 1.00 87.94 260 VAL A C 1
ATOM 1925 O O . VAL A 1 260 ? 27.963 -6.311 -42.858 1.00 87.94 260 VAL A O 1
ATOM 1928 N N . ALA A 1 261 ? 29.994 -7.258 -42.719 1.00 91.44 261 ALA A N 1
ATOM 1929 C CA . ALA A 1 261 ? 30.187 -7.379 -44.160 1.00 91.44 261 ALA A CA 1
ATOM 1930 C C . ALA A 1 261 ? 29.109 -8.256 -44.819 1.00 91.44 261 ALA A C 1
ATOM 1932 O O . ALA A 1 261 ? 28.579 -7.876 -45.862 1.00 91.44 261 ALA A O 1
ATOM 1933 N N . LEU A 1 262 ? 28.723 -9.379 -44.201 1.00 94.62 262 LEU A N 1
ATOM 1934 C CA . LEU A 1 262 ? 27.638 -10.239 -44.690 1.00 94.62 262 LEU A CA 1
ATOM 1935 C C . LEU A 1 262 ? 26.281 -9.528 -44.681 1.00 94.62 262 LEU A C 1
ATOM 1937 O O . LEU A 1 262 ? 25.538 -9.616 -45.660 1.00 94.62 262 LEU A O 1
ATOM 1941 N N . VAL A 1 263 ? 25.964 -8.788 -43.614 1.00 90.06 263 VAL A N 1
ATOM 1942 C CA . VAL A 1 263 ? 24.715 -8.013 -43.518 1.00 90.06 263 VAL A CA 1
ATOM 1943 C C . VAL A 1 263 ? 24.669 -6.935 -44.601 1.00 90.06 263 VAL A C 1
ATOM 1945 O O . VAL A 1 263 ? 23.671 -6.823 -45.316 1.00 90.06 263 VAL A O 1
ATOM 1948 N N . VAL A 1 264 ? 25.760 -6.186 -44.776 1.00 92.56 264 VAL A N 1
ATOM 1949 C CA . VAL A 1 264 ? 25.880 -5.145 -45.808 1.00 92.56 264 VAL A CA 1
ATOM 1950 C C . VAL A 1 264 ? 25.783 -5.757 -47.208 1.00 92.56 264 VAL A C 1
ATOM 1952 O O . VAL A 1 264 ? 25.022 -5.260 -48.039 1.00 92.56 264 VAL A O 1
ATOM 1955 N N . ALA A 1 265 ? 26.478 -6.867 -47.470 1.00 93.25 265 ALA A N 1
ATOM 1956 C CA . ALA A 1 265 ? 26.422 -7.573 -48.748 1.00 93.25 265 ALA A CA 1
ATOM 1957 C C . ALA A 1 265 ? 25.005 -8.074 -49.062 1.00 93.25 265 ALA A C 1
ATOM 1959 O O . ALA A 1 265 ? 24.515 -7.879 -50.178 1.00 93.25 265 ALA A O 1
ATOM 1960 N N . GLY A 1 266 ? 24.309 -8.645 -48.075 1.00 94.50 266 GLY A N 1
ATOM 1961 C CA . GLY A 1 266 ? 22.909 -9.051 -48.199 1.00 94.50 266 GLY A CA 1
ATOM 1962 C C . GLY A 1 266 ? 21.987 -7.871 -48.517 1.00 94.50 266 GLY A C 1
ATOM 1963 O O . GLY A 1 266 ? 21.124 -7.972 -49.394 1.00 94.50 266 GLY A O 1
ATOM 1964 N N . TRP A 1 267 ? 22.209 -6.722 -47.876 1.00 93.44 267 TRP A N 1
ATOM 1965 C CA . TRP A 1 267 ? 21.462 -5.489 -48.136 1.00 93.44 267 TRP A CA 1
ATOM 1966 C C . TRP A 1 267 ? 21.686 -4.960 -49.560 1.00 93.44 267 TRP A C 1
ATOM 1968 O O . TRP A 1 267 ? 20.728 -4.640 -50.270 1.00 93.44 267 TRP A O 1
ATOM 1978 N N . VAL A 1 268 ? 22.940 -4.937 -50.019 1.00 94.56 268 VAL A N 1
ATOM 1979 C CA . VAL A 1 268 ? 23.316 -4.516 -51.378 1.00 94.56 268 VAL A CA 1
ATOM 1980 C C . VAL A 1 268 ? 22.734 -5.461 -52.433 1.00 94.56 268 VAL A C 1
ATOM 1982 O O . VAL A 1 268 ? 22.166 -5.000 -53.429 1.00 94.56 268 VAL A O 1
ATOM 1985 N N . LEU A 1 269 ? 22.811 -6.777 -52.210 1.00 94.38 269 LEU A N 1
ATOM 1986 C CA . LEU A 1 269 ? 22.218 -7.784 -53.093 1.00 94.38 269 LEU A CA 1
ATOM 1987 C C . LEU A 1 269 ? 20.701 -7.605 -53.185 1.00 94.38 269 LEU A C 1
ATOM 1989 O O . LEU A 1 269 ? 20.160 -7.518 -54.291 1.00 94.38 269 LEU A O 1
ATOM 1993 N N . ARG A 1 270 ? 20.016 -7.446 -52.047 1.00 93.25 270 ARG A N 1
ATOM 1994 C CA . ARG A 1 270 ? 18.570 -7.187 -52.002 1.00 93.25 270 ARG A CA 1
ATOM 1995 C C . ARG A 1 270 ? 18.194 -5.922 -52.777 1.00 93.25 270 ARG A C 1
ATOM 1997 O O . ARG A 1 270 ? 17.263 -5.957 -53.583 1.00 93.25 270 ARG A O 1
ATOM 2004 N N . ALA A 1 271 ? 18.934 -4.827 -52.602 1.00 91.94 271 ALA A N 1
ATOM 2005 C CA . ALA A 1 271 ? 18.705 -3.580 -53.335 1.00 91.94 271 ALA A CA 1
ATOM 2006 C C . ALA A 1 271 ? 18.931 -3.728 -54.853 1.00 91.94 271 ALA A C 1
ATOM 2008 O O . ALA A 1 271 ? 18.273 -3.059 -55.656 1.00 91.94 271 ALA A O 1
ATOM 2009 N N . ARG A 1 272 ? 19.850 -4.605 -55.275 1.00 92.81 272 ARG A N 1
ATOM 2010 C CA . ARG A 1 272 ? 20.095 -4.906 -56.693 1.00 92.81 272 ARG A CA 1
ATOM 2011 C C . ARG A 1 272 ? 18.967 -5.740 -57.305 1.00 92.81 272 ARG A C 1
ATOM 2013 O O . ARG A 1 272 ? 18.513 -5.420 -58.404 1.00 92.81 272 ARG A O 1
ATOM 2020 N N . PHE A 1 273 ? 18.477 -6.760 -56.601 1.00 92.25 273 PHE A N 1
ATOM 2021 C CA . PHE A 1 273 ? 17.351 -7.578 -57.067 1.00 92.25 273 PHE A CA 1
ATOM 2022 C C . PHE A 1 273 ? 16.039 -6.789 -57.117 1.00 92.25 273 PHE A C 1
ATOM 2024 O O . PHE A 1 273 ? 15.313 -6.884 -58.105 1.00 92.25 273 PHE A O 1
ATOM 2031 N N . ALA A 1 274 ? 15.784 -5.922 -56.132 1.00 90.00 274 ALA A N 1
ATOM 2032 C CA . ALA A 1 274 ? 14.617 -5.041 -56.136 1.00 90.00 274 ALA A CA 1
ATOM 2033 C C . ALA A 1 274 ? 14.597 -4.079 -57.342 1.00 90.00 274 ALA A C 1
ATOM 2035 O O . ALA A 1 274 ? 13.529 -3.791 -57.879 1.00 90.00 274 ALA A O 1
ATOM 2036 N N . ARG A 1 275 ? 15.768 -3.612 -57.807 1.00 89.94 275 ARG A N 1
ATOM 2037 C CA . ARG A 1 275 ? 15.882 -2.780 -59.019 1.00 89.94 275 ARG A CA 1
ATOM 2038 C C . ARG A 1 275 ? 15.623 -3.563 -60.307 1.00 89.94 275 ARG A C 1
ATOM 2040 O O . ARG A 1 275 ? 14.969 -3.034 -61.197 1.00 89.94 275 ARG A O 1
ATOM 2047 N N . ARG A 1 276 ? 16.071 -4.822 -60.400 1.00 84.75 276 ARG A N 1
ATOM 2048 C CA . ARG A 1 276 ? 15.782 -5.688 -61.563 1.00 84.75 276 ARG A CA 1
ATOM 2049 C C . ARG A 1 276 ? 14.309 -6.077 -61.658 1.00 84.75 276 ARG A C 1
ATOM 2051 O O . ARG A 1 276 ? 13.771 -6.088 -62.755 1.00 84.75 276 ARG A O 1
ATOM 2058 N N . ALA A 1 277 ? 13.649 -6.323 -60.527 1.00 80.62 277 ALA A N 1
ATOM 2059 C CA . ALA A 1 277 ? 12.221 -6.641 -60.496 1.00 80.62 277 ALA A CA 1
ATOM 2060 C C . ALA A 1 277 ? 11.319 -5.464 -60.923 1.00 80.62 277 ALA A C 1
ATOM 2062 O O . ALA A 1 277 ? 10.167 -5.677 -61.283 1.00 80.62 277 ALA A O 1
ATOM 2063 N N . ARG A 1 278 ? 11.833 -4.224 -60.898 1.00 72.56 278 ARG A N 1
ATOM 2064 C CA . ARG A 1 278 ? 11.129 -3.024 -61.381 1.00 72.56 278 ARG A CA 1
ATOM 2065 C C . ARG A 1 278 ? 11.492 -2.625 -62.807 1.00 72.56 278 ARG A C 1
ATOM 2067 O O . ARG A 1 278 ? 11.032 -1.573 -63.236 1.00 72.56 278 ARG A O 1
ATOM 2074 N N . ALA A 1 279 ? 12.299 -3.404 -63.535 1.00 63.88 279 ALA A N 1
ATOM 2075 C CA . ALA A 1 279 ? 12.514 -3.129 -64.951 1.00 63.88 279 ALA A CA 1
ATOM 2076 C C . ALA A 1 279 ? 11.177 -3.379 -65.673 1.00 63.88 279 ALA A C 1
ATOM 2078 O O . ALA A 1 279 ? 10.703 -4.518 -65.692 1.00 63.88 279 ALA A O 1
ATOM 2079 N N . PRO A 1 280 ? 10.512 -2.333 -66.182 1.00 59.84 280 PRO A N 1
ATOM 2080 C CA . PRO A 1 280 ? 9.161 -2.470 -66.673 1.00 59.84 280 PRO A CA 1
ATOM 2081 C C . PRO A 1 280 ? 9.207 -3.194 -68.015 1.00 59.84 280 PRO A C 1
ATOM 2083 O O . PRO A 1 280 ? 9.682 -2.664 -69.017 1.00 59.84 280 PRO A O 1
ATOM 2086 N N . GLY A 1 281 ? 8.631 -4.392 -68.049 1.00 60.31 281 GLY A N 1
ATOM 2087 C CA . GLY A 1 281 ? 8.060 -4.957 -69.266 1.00 60.31 281 GLY A CA 1
ATOM 2088 C C . GLY A 1 281 ? 6.831 -4.149 -69.697 1.00 60.31 281 GLY A C 1
ATOM 2089 O O . GLY A 1 281 ? 5.749 -4.701 -69.831 1.00 60.31 281 GLY A O 1
ATOM 2090 N N . SER A 1 282 ? 6.962 -2.831 -69.865 1.00 59.44 282 SER A N 1
ATOM 2091 C CA . SER A 1 282 ? 5.930 -1.956 -70.427 1.00 59.44 282 SER A CA 1
ATOM 2092 C C . SER A 1 282 ? 6.254 -1.715 -71.897 1.00 59.44 282 SER A C 1
ATOM 2094 O O . SER A 1 282 ? 6.626 -0.615 -72.298 1.00 59.44 282 SER A O 1
ATOM 2096 N N . GLY A 1 283 ? 6.193 -2.787 -72.683 1.00 59.09 283 GLY A N 1
ATOM 2097 C CA . GLY A 1 283 ? 6.422 -2.752 -74.127 1.00 59.09 283 GLY A CA 1
ATOM 2098 C C . GLY A 1 283 ? 5.255 -3.276 -74.957 1.00 59.09 283 GLY A C 1
ATOM 2099 O O . GLY A 1 283 ? 5.365 -3.303 -76.176 1.00 59.09 283 GLY A O 1
ATOM 2100 N N . LEU A 1 284 ? 4.146 -3.700 -74.342 1.00 58.44 284 LEU A N 1
ATOM 2101 C CA . LEU A 1 284 ? 3.002 -4.250 -75.069 1.00 58.44 284 LEU A CA 1
ATOM 2102 C C . LEU A 1 284 ? 1.684 -3.694 -74.511 1.00 58.44 284 LEU A C 1
ATOM 2104 O O . LEU A 1 284 ? 1.435 -3.742 -73.312 1.00 58.44 284 LEU A O 1
ATOM 2108 N N . CYS A 1 285 ? 0.850 -3.198 -75.429 1.00 58.41 285 CYS A N 1
ATOM 2109 C CA . CYS A 1 285 ? -0.542 -2.762 -75.258 1.00 58.41 285 CYS A CA 1
ATOM 2110 C C . CYS A 1 285 ? -0.818 -1.370 -74.650 1.00 58.41 285 CYS A C 1
ATOM 2112 O O . CYS A 1 285 ? -1.484 -1.228 -73.630 1.00 58.41 285 CYS A O 1
ATOM 2114 N N . ARG A 1 286 ? -0.443 -0.309 -75.382 1.00 53.41 286 ARG A N 1
ATOM 2115 C CA . ARG A 1 286 ? -1.277 0.910 -75.499 1.00 53.41 286 ARG A CA 1
ATOM 2116 C C . ARG A 1 286 ? -1.423 1.316 -76.966 1.00 53.41 286 ARG A C 1
ATOM 2118 O O . ARG A 1 286 ? -0.895 2.326 -77.416 1.00 53.41 286 ARG A O 1
ATOM 2125 N N . ARG A 1 287 ? -2.139 0.500 -77.729 1.00 60.47 287 ARG A N 1
ATOM 2126 C CA . ARG A 1 287 ? -2.828 0.926 -78.951 1.00 60.47 287 ARG A CA 1
ATOM 2127 C C . ARG A 1 287 ? -4.201 0.265 -78.923 1.00 60.47 287 ARG A C 1
ATOM 2129 O O . ARG A 1 287 ? -4.282 -0.896 -78.545 1.00 60.47 287 ARG A O 1
ATOM 2136 N N . CYS A 1 288 ? -5.218 1.034 -79.305 1.00 57.16 288 CYS A N 1
ATOM 2137 C CA . CYS A 1 288 ? -6.644 0.689 -79.365 1.00 57.16 288 CYS A CA 1
ATOM 2138 C C . CYS A 1 288 ? -7.466 0.933 -78.083 1.00 57.16 288 CYS A C 1
ATOM 2140 O O . CYS A 1 288 ? -8.025 0.017 -77.499 1.00 57.16 288 CYS A O 1
ATOM 2142 N N . SER A 1 289 ? -7.639 2.206 -77.722 1.00 54.72 289 SER A N 1
ATOM 2143 C CA . SER A 1 289 ? -8.981 2.712 -77.387 1.00 54.72 289 SER A CA 1
ATOM 2144 C C . SER A 1 289 ? -9.166 4.070 -78.072 1.00 54.72 289 SER A C 1
ATOM 2146 O O . SER A 1 289 ? -9.063 5.136 -77.465 1.00 54.72 289 SER A O 1
ATOM 2148 N N . ILE A 1 290 ? -9.300 3.999 -79.395 1.00 62.12 290 ILE A N 1
ATOM 2149 C CA . ILE A 1 290 ? -9.942 5.034 -80.204 1.00 62.12 290 ILE A CA 1
ATOM 2150 C C . ILE A 1 290 ? -11.444 4.732 -80.142 1.00 62.12 290 ILE A C 1
ATOM 2152 O O . ILE A 1 290 ? -11.819 3.563 -80.156 1.00 62.12 290 ILE A O 1
ATOM 2156 N N . ASP A 1 291 ? -12.237 5.798 -80.080 1.00 58.94 291 ASP A N 1
ATOM 2157 C CA . ASP A 1 291 ? -13.695 5.855 -80.216 1.00 58.94 291 ASP A CA 1
ATOM 2158 C C . ASP A 1 291 ? -14.566 5.289 -79.093 1.00 58.94 291 ASP A C 1
ATOM 2160 O O . ASP A 1 291 ? -14.852 4.101 -79.021 1.00 58.94 291 ASP A O 1
ATOM 2164 N N . GLN A 1 292 ? -15.103 6.205 -78.280 1.00 54.59 292 GLN A N 1
ATOM 2165 C CA . GLN A 1 292 ? -16.537 6.524 -78.335 1.00 54.59 292 GLN A CA 1
ATOM 2166 C C . GLN A 1 292 ? -16.829 7.772 -77.480 1.00 54.59 292 GLN A C 1
ATOM 2168 O O . GLN A 1 292 ? -17.052 7.707 -76.273 1.00 54.59 292 GLN A O 1
ATOM 2173 N N . ARG A 1 293 ? -16.813 8.940 -78.129 1.00 56.91 293 ARG A N 1
ATOM 2174 C CA . ARG A 1 293 ? -17.603 10.113 -77.730 1.00 56.91 293 ARG A CA 1
ATOM 2175 C C . ARG A 1 293 ? -18.403 10.542 -78.951 1.00 56.91 293 ARG A C 1
ATOM 2177 O O . ARG A 1 293 ? -17.921 11.327 -79.759 1.00 56.91 293 ARG A O 1
ATOM 2184 N N . ALA A 1 294 ? -19.602 9.999 -79.064 1.00 61.94 294 ALA A N 1
ATOM 2185 C CA . ALA A 1 294 ? -20.684 10.590 -79.828 1.00 61.94 294 ALA A CA 1
ATOM 2186 C C . ALA A 1 294 ? -21.991 10.224 -79.116 1.00 61.94 294 ALA A C 1
ATOM 2188 O O . ALA A 1 294 ? -22.220 9.055 -78.819 1.00 61.94 294 ALA A O 1
ATOM 2189 N N . ASP A 1 295 ? -22.771 11.265 -78.839 1.00 61.09 295 ASP A N 1
ATOM 2190 C CA . ASP A 1 295 ? -24.218 11.272 -78.619 1.00 61.09 295 ASP A CA 1
ATOM 2191 C C . ASP A 1 295 ? -24.787 10.588 -77.365 1.00 61.09 295 ASP A C 1
ATOM 2193 O O . ASP A 1 295 ? -25.115 9.403 -77.370 1.00 61.09 295 ASP A O 1
ATOM 2197 N N . GLN A 1 296 ? -25.001 11.382 -76.307 1.00 51.44 296 GLN A N 1
ATOM 2198 C CA . GLN A 1 296 ? -26.328 11.849 -75.844 1.00 51.44 296 GLN A CA 1
ATOM 2199 C C . GLN A 1 296 ? -26.216 12.637 -74.533 1.00 51.44 296 GLN A C 1
ATOM 2201 O O . GLN A 1 296 ? -25.445 12.216 -73.641 1.00 51.44 296 GLN A O 1
#

Foldseek 3Di:
DVVVVVVVVVVVVVVPPPPVVQVVQQVLLLVLVVVLVVVPDVQQVLCVVCVHSVSSSVLLSVLCVLQNNLLSSLQCVQQNSLLSVLLVVLPNLSNLLSVQCSVPRNLSSQQSNQQNNLLSVLCVVQNPLLSVLCSLPNNPLSSLLCVLQSVLQSVLVHRADSVLSVLVSVCSVVLVVDDPLLSVLQSNLCSVQPSNLSVVCVVCVVVQVVVPHRDSVNSVCVVVCVVVVVVVVVVVVVQPDCVVDVPSNVVSCVVVVVVVVVVVVVVVVVVVVVVVVPPDPPPDDDDDPDDDDDDD

Sequence (296 aa):
MKLIYMLCIVLSLAAAAPAQVAPIAREAAEELIEWMLRQGGAHADDVARLGGRSGAREAVEELAKVAGREAAEGVVRRGGPGALRAVRELGDLAPEGARLVASHGPRGTLVVQQGGRGSVELFKRYGDEAVRILADQGPDAGARLLNFAGDALSRHGRVLSAEGQAHLRQFMPALEKAEPAVRSAFLDRLAAGGDDFLVWVSRRWKPLAVAGGLTVAAITAYKVGDGVAEGVRGVVDAMPNPSRDAAAWFAWWLPVLALVALVVAGWVLRARFARRARAPGSGLCRRCSIDQRADQ